Protein AF-T0HJ36-F1 (afdb_monomer)

Solvent-accessible surface area (backbone atoms only — not comparable to full-atom values): 14124 Å² total; per-residue (Å²): 93,50,78,47,76,44,58,82,94,43,88,81,12,34,38,35,41,30,47,35,50,60,77,42,56,34,64,67,49,55,35,41,30,24,34,60,74,76,67,46,79,75,47,65,59,69,84,64,57,73,69,56,38,53,52,18,32,54,51,14,63,72,66,44,62,41,48,55,73,71,53,44,50,52,51,49,52,51,51,50,51,51,49,51,52,53,50,48,50,54,50,52,48,53,57,60,48,41,75,68,40,98,44,68,89,66,62,55,68,70,59,49,51,52,57,27,48,48,40,16,52,67,40,9,46,60,31,8,55,46,32,26,60,46,34,70,68,70,53,65,91,83,51,82,64,46,71,58,50,27,52,48,38,18,53,50,40,25,50,50,30,34,49,39,22,69,75,40,60,67,73,54,28,52,28,52,37,21,35,50,33,9,51,54,34,44,46,47,52,55,55,29,48,77,67,84,65,11,58,70,58,30,52,75,70,65,37,60,65,61,35,53,51,46,51,49,38,37,52,52,11,51,49,28,37,49,49,17,51,49,62,69,66,61,70,82,80,74,77,76,71,78,73,76,76,77,79,74,77,84,89,80,82,80,85,78,82,92,128

Foldseek 3Di:
DDWDWDPPPDQQIKIKDFDQLLVDQFLPTWIWMARPPPRHTDDTDDPDDPVNRVVRNVVSVVVVRNPDPVVVVVVVVVVVVVLCVVLVVLVVCLVVVLVVDPDSVDDDPVSLVSLLVSLLVSLQQLQLVLQLLVLVVPPDPPDPPSVVVSNVSSVVSSVVLSVLSNPPDSLVSLLVSLLNSLVSLLCSQVSCVVVCNHLVNCVVVVVVVSVVVNVVSNVSSVVSNVSSVCSVPDDPDPPPPPPPDPPDPDPPDDDDDDD

Organism: NCBI:txid1114964

Secondary structure (DSSP, 8-state):
-EEEEESTTSTT-EEEEE--TTS-SSS---EEEEETTT--EEEEPPPPPHHHHHHHHHHHHHHTTT--HHHHHHHHHHHHHHHHHHHHHHHHHHHHHHTTSS-SSS--HHHHHHHHHHIIIIIHHHHHHHHHHHHHHHS-TT-TTHHHHHHHHHHHHHHHHHHHHHHS-HHHHHHHHHHHHHHHHHHHHHHHHHTT--HHHHHHTT-HHHHHHHHHHHHHHHHHHHHHHHHHH---------------------PPPP-

Radius of gyration: 29.64 Å; Cα contacts (8 Å, |Δi|>4): 273; chains: 1; bounding box: 78×56×110 Å

Nearest PDB structures (foldseek):
  8a3k-assembly1_UNK  TM=4.188E-01  e=8.852E+00  synthetic construct
  7o3v-assembly1_J  TM=1.862E-01  e=4.683E+00  Escherichia coli

Mean predicted aligned error: 10.01 Å

Structure (mmCIF, N/CA/C/O backbone):
data_AF-T0HJ36-F1
#
_entry.id   AF-T0HJ36-F1
#
loop_
_atom_site.group_PDB
_atom_site.id
_atom_site.type_symbol
_atom_site.label_atom_id
_atom_site.label_alt_id
_atom_site.label_comp_id
_atom_site.label_asym_id
_atom_site.label_entity_id
_atom_site.label_seq_id
_atom_site.pdbx_PDB_ins_code
_atom_site.Cartn_x
_atom_site.Cartn_y
_atom_site.Cartn_z
_atom_site.occupancy
_atom_site.B_iso_or_equiv
_atom_site.auth_seq_id
_atom_site.auth_comp_id
_atom_site.auth_asym_id
_atom_site.auth_atom_id
_atom_site.pdbx_PDB_model_num
ATOM 1 N N . GLY A 1 1 ? 17.994 4.176 -19.146 1.00 82.75 1 GLY A N 1
ATOM 2 C CA . GLY A 1 1 ? 17.185 4.333 -20.369 1.00 82.75 1 GLY A CA 1
ATOM 3 C C . GLY A 1 1 ? 16.596 2.994 -20.743 1.00 82.75 1 GLY A C 1
ATOM 4 O O . GLY A 1 1 ? 16.907 2.009 -20.082 1.00 82.75 1 GLY A O 1
ATOM 5 N N . THR A 1 2 ? 15.760 2.955 -21.770 1.00 88.88 2 THR A N 1
ATOM 6 C CA . THR A 1 2 ? 15.156 1.715 -22.282 1.00 88.88 2 THR A CA 1
ATOM 7 C C . THR A 1 2 ? 15.288 1.663 -23.793 1.00 88.88 2 THR A C 1
ATOM 9 O O . THR A 1 2 ? 15.173 2.697 -24.447 1.00 88.88 2 THR A O 1
ATOM 12 N N . VAL A 1 3 ? 15.475 0.465 -24.337 1.00 92.44 3 VAL A N 1
ATOM 13 C CA . VAL A 1 3 ? 15.478 0.218 -25.781 1.00 92.44 3 VAL A CA 1
ATOM 14 C C . VAL A 1 3 ? 14.321 -0.722 -26.087 1.00 92.44 3 VAL A C 1
ATOM 16 O O . VAL A 1 3 ? 14.180 -1.752 -25.431 1.00 92.44 3 VAL A O 1
ATOM 19 N N . ARG A 1 4 ? 13.477 -0.357 -27.052 1.00 92.94 4 ARG A N 1
ATOM 20 C CA . ARG A 1 4 ? 12.357 -1.175 -27.521 1.00 92.94 4 ARG A CA 1
ATOM 21 C C . ARG A 1 4 ? 12.535 -1.461 -29.003 1.00 92.94 4 ARG A C 1
ATOM 23 O O . ARG A 1 4 ? 12.755 -0.537 -29.781 1.00 92.94 4 ARG A O 1
ATOM 30 N N . VAL A 1 5 ? 12.403 -2.728 -29.377 1.00 93.50 5 VAL A N 1
ATOM 31 C CA . VAL A 1 5 ? 12.385 -3.167 -30.774 1.00 93.50 5 VAL A CA 1
ATOM 32 C C . VAL A 1 5 ? 10.953 -3.551 -31.128 1.00 93.50 5 VAL A C 1
ATOM 34 O O . VAL A 1 5 ? 10.328 -4.324 -30.404 1.00 93.50 5 VAL A O 1
ATOM 37 N N . ALA A 1 6 ? 10.422 -2.969 -32.199 1.00 92.50 6 ALA A N 1
ATOM 38 C CA . ALA A 1 6 ? 9.140 -3.338 -32.791 1.00 92.50 6 ALA A CA 1
ATOM 39 C C . ALA A 1 6 ? 9.383 -4.028 -34.138 1.00 92.50 6 ALA A C 1
ATOM 41 O O . ALA A 1 6 ? 10.317 -3.648 -34.846 1.00 92.50 6 ALA A O 1
ATOM 42 N N . GLU A 1 7 ? 8.545 -5.014 -34.468 1.00 91.94 7 GLU A N 1
ATOM 43 C CA . GLU A 1 7 ? 8.646 -5.843 -35.683 1.00 91.94 7 GLU A CA 1
ATOM 44 C C . GLU A 1 7 ? 10.058 -6.431 -35.908 1.00 91.94 7 GLU A C 1
ATOM 46 O O . GLU A 1 7 ? 10.698 -6.162 -36.928 1.00 91.94 7 GLU A O 1
ATOM 51 N N . PRO A 1 8 ? 10.617 -7.177 -34.933 1.00 89.38 8 PRO A N 1
ATOM 52 C CA . PRO A 1 8 ? 11.964 -7.724 -35.058 1.00 89.38 8 PRO A CA 1
ATOM 53 C C . PRO A 1 8 ? 12.058 -8.699 -36.241 1.00 89.38 8 PRO A C 1
ATOM 55 O O . PRO A 1 8 ? 11.264 -9.627 -36.350 1.00 89.38 8 PRO A O 1
ATOM 58 N N . GLY A 1 9 ? 13.064 -8.510 -37.100 1.00 87.50 9 GLY A N 1
ATOM 59 C CA . GLY A 1 9 ? 13.302 -9.363 -38.272 1.00 87.50 9 GLY A CA 1
ATOM 60 C C . GLY A 1 9 ? 12.534 -8.963 -39.538 1.00 87.50 9 GLY A C 1
ATOM 61 O O . GLY A 1 9 ? 12.766 -9.568 -40.580 1.00 87.50 9 GLY A O 1
ATOM 62 N N . ASP A 1 10 ? 11.679 -7.938 -39.476 1.00 93.00 10 ASP A N 1
ATOM 63 C CA . ASP A 1 10 ? 10.954 -7.402 -40.634 1.00 93.00 10 ASP A CA 1
ATOM 64 C C . ASP A 1 10 ? 11.695 -6.208 -41.278 1.00 93.00 10 ASP A C 1
ATOM 66 O O . ASP A 1 10 ? 12.464 -5.495 -40.626 1.00 93.00 10 ASP A O 1
ATOM 70 N N . ALA A 1 11 ? 11.434 -5.933 -42.559 1.00 89.38 11 ALA A N 1
ATOM 71 C CA . ALA A 1 11 ? 11.919 -4.728 -43.236 1.00 89.38 11 ALA A CA 1
ATOM 72 C C . ALA A 1 11 ? 11.423 -3.426 -42.565 1.00 89.38 11 ALA A C 1
ATOM 74 O O . ALA A 1 11 ? 12.118 -2.405 -42.596 1.00 89.38 11 ALA A O 1
ATOM 75 N N . ALA A 1 12 ? 10.251 -3.479 -41.924 1.00 90.62 12 ALA A N 1
ATOM 76 C CA . ALA A 1 12 ? 9.622 -2.414 -41.152 1.00 90.62 12 ALA A CA 1
ATOM 77 C C . ALA A 1 12 ? 10.095 -2.335 -39.685 1.00 90.62 12 ALA A C 1
ATOM 79 O O . ALA A 1 12 ? 9.507 -1.570 -38.908 1.00 90.62 12 ALA A O 1
ATOM 80 N N . ALA A 1 13 ? 11.142 -3.081 -39.304 1.00 92.81 13 ALA A N 1
ATOM 81 C CA . ALA A 1 13 ? 11.703 -3.068 -37.956 1.00 92.81 13 ALA A CA 1
ATOM 82 C C . ALA A 1 13 ? 12.028 -1.645 -37.481 1.00 92.81 13 ALA A C 1
ATOM 84 O O . ALA A 1 13 ? 12.585 -0.823 -38.219 1.00 92.81 13 ALA A O 1
ATOM 85 N N . ARG A 1 14 ? 11.720 -1.353 -36.213 1.00 94.25 14 ARG A N 1
ATOM 86 C CA . ARG A 1 14 ? 11.993 -0.051 -35.581 1.00 94.25 14 ARG A CA 1
ATOM 87 C C . ARG A 1 14 ? 12.654 -0.230 -34.228 1.00 94.25 14 ARG A C 1
ATOM 89 O O . ARG A 1 14 ? 12.197 -1.021 -33.407 1.00 94.25 14 ARG A O 1
ATOM 96 N N . VAL A 1 15 ? 13.697 0.557 -33.984 1.00 94.56 15 VAL A N 1
ATOM 97 C CA . VAL A 1 15 ? 14.412 0.601 -32.706 1.00 94.56 15 VAL A CA 1
ATOM 98 C C . VAL A 1 15 ? 14.161 1.953 -32.056 1.00 94.56 15 VAL A C 1
ATOM 100 O O . VAL A 1 15 ? 14.613 2.976 -32.563 1.00 94.56 15 VAL A O 1
ATOM 103 N N . THR A 1 16 ? 13.450 1.966 -30.931 1.00 94.25 16 THR A N 1
ATOM 104 C CA . THR A 1 16 ? 13.179 3.173 -30.143 1.00 94.25 16 THR A CA 1
ATOM 105 C C . THR A 1 16 ? 14.040 3.181 -28.888 1.00 94.25 16 THR A C 1
ATOM 107 O O . THR A 1 16 ? 13.999 2.250 -28.084 1.00 94.25 16 THR A O 1
ATOM 110 N N . ILE A 1 17 ? 14.798 4.256 -28.704 1.00 92.56 17 ILE A N 1
ATOM 111 C CA . ILE A 1 17 ? 15.642 4.504 -27.538 1.00 92.56 17 ILE A CA 1
ATOM 112 C C . ILE A 1 17 ? 14.991 5.616 -26.722 1.00 92.56 17 ILE A C 1
ATOM 114 O O . ILE A 1 17 ? 14.792 6.715 -27.235 1.00 92.56 17 ILE A O 1
ATOM 118 N N . SER A 1 18 ? 14.688 5.347 -25.454 1.00 90.81 18 SER A N 1
ATOM 119 C CA . SER A 1 18 ? 14.113 6.327 -24.526 1.00 90.81 18 SER A CA 1
ATOM 120 C C . SER A 1 18 ? 15.095 6.666 -23.408 1.00 90.81 18 SER A C 1
ATOM 122 O O . SER A 1 18 ? 15.748 5.781 -22.833 1.00 90.81 18 SER A O 1
ATOM 124 N N . ALA A 1 19 ? 15.176 7.954 -23.072 1.00 87.38 19 ALA A N 1
ATOM 125 C CA . ALA A 1 19 ? 16.003 8.456 -21.984 1.00 87.38 19 ALA A CA 1
ATOM 126 C C . ALA A 1 19 ? 15.617 7.825 -20.636 1.00 87.38 19 ALA A C 1
ATOM 128 O O . ALA A 1 19 ? 14.529 7.278 -20.446 1.00 87.38 19 ALA A O 1
ATOM 129 N N . SER A 1 20 ? 16.544 7.861 -19.677 1.00 84.00 20 SER A N 1
ATOM 130 C CA . SER A 1 20 ? 16.237 7.386 -18.330 1.00 84.00 20 SER A CA 1
ATOM 131 C C . SER A 1 20 ? 15.186 8.284 -17.683 1.00 84.00 20 SER A C 1
ATOM 133 O O . SER A 1 20 ? 15.320 9.501 -17.711 1.00 84.00 20 SER A O 1
ATOM 135 N N . GLN A 1 21 ? 14.206 7.695 -16.998 1.00 79.62 21 GLN A N 1
ATOM 136 C CA . GLN A 1 21 ? 13.278 8.453 -16.142 1.00 79.62 21 GLN A CA 1
ATOM 137 C C . GLN A 1 21 ? 13.990 9.088 -14.932 1.00 79.62 21 GLN A C 1
ATOM 139 O O . GLN A 1 21 ? 13.404 9.887 -14.217 1.00 79.62 21 GLN A O 1
ATOM 144 N N . ALA A 1 22 ? 15.256 8.726 -14.692 1.00 78.75 22 ALA A N 1
ATOM 145 C CA . ALA A 1 22 ? 16.125 9.396 -13.728 1.00 78.75 22 ALA A CA 1
ATOM 146 C C . ALA A 1 22 ? 16.716 10.718 -14.256 1.00 78.75 22 ALA A C 1
ATOM 148 O O . ALA A 1 22 ? 17.254 11.496 -13.479 1.00 78.75 22 ALA A O 1
ATOM 149 N N . SER A 1 23 ? 16.654 10.963 -15.569 1.00 79.06 23 SER A N 1
ATOM 150 C CA . SER A 1 23 ? 17.283 12.120 -16.219 1.00 79.06 23 SER A CA 1
ATOM 151 C C . SER A 1 23 ? 16.407 13.376 -16.217 1.00 79.06 23 SER A C 1
ATOM 153 O O . SER A 1 23 ? 16.871 14.431 -16.633 1.00 79.06 23 SER A O 1
ATOM 155 N N . GLY A 1 24 ? 15.152 13.281 -15.771 1.00 83.44 24 GLY A N 1
ATOM 156 C CA . GLY A 1 24 ? 14.216 14.399 -15.725 1.00 83.44 24 GLY A CA 1
ATOM 157 C C . GLY A 1 24 ? 13.019 14.097 -14.829 1.00 83.44 24 GLY A C 1
ATOM 158 O O . GLY A 1 24 ? 12.755 12.942 -14.505 1.00 83.44 24 GLY A O 1
ATOM 159 N N . ILE A 1 25 ? 12.308 15.146 -14.411 1.00 87.50 25 ILE A N 1
ATOM 160 C CA . ILE A 1 25 ? 11.130 15.007 -13.543 1.00 87.50 25 ILE A CA 1
ATOM 161 C C . ILE A 1 25 ? 9.933 14.510 -14.351 1.00 87.50 25 ILE A C 1
ATOM 163 O O . ILE A 1 25 ? 9.183 13.680 -13.858 1.00 87.50 25 ILE A O 1
ATOM 167 N N . SER A 1 26 ? 9.751 14.983 -15.586 1.00 88.31 26 SER A N 1
ATOM 168 C CA . SER A 1 26 ? 8.618 14.593 -16.425 1.00 88.31 26 SER A CA 1
ATOM 169 C C . SER A 1 26 ? 8.627 13.098 -16.738 1.00 88.31 26 SER A C 1
ATOM 171 O O . SER A 1 26 ? 9.622 12.545 -17.204 1.00 88.31 26 SER A O 1
ATOM 173 N N . ALA A 1 27 ? 7.481 12.443 -16.540 1.00 85.44 27 ALA A N 1
ATOM 174 C CA . ALA A 1 27 ? 7.270 11.047 -16.923 1.00 85.44 27 ALA A CA 1
ATOM 175 C C . ALA A 1 27 ? 7.299 10.828 -18.451 1.00 85.44 27 ALA A C 1
ATOM 177 O O . ALA A 1 27 ? 7.236 9.689 -18.922 1.00 85.44 27 ALA A O 1
ATOM 178 N N . ARG A 1 28 ? 7.366 11.913 -19.233 1.00 83.88 28 ARG A N 1
ATOM 179 C CA . ARG A 1 28 ? 7.545 11.900 -20.684 1.00 83.88 28 ARG A CA 1
ATOM 180 C C . ARG A 1 28 ? 9.035 11.928 -21.015 1.00 83.88 28 ARG A C 1
ATOM 182 O O . ARG A 1 28 ? 9.581 12.951 -21.412 1.00 83.88 28 ARG A O 1
ATOM 189 N N . ALA A 1 29 ? 9.696 10.785 -20.844 1.00 83.31 29 ALA A N 1
ATOM 190 C CA . ALA A 1 29 ? 11.098 10.657 -21.216 1.00 83.31 29 ALA A CA 1
ATOM 191 C C . ALA A 1 29 ? 11.273 10.864 -22.738 1.00 83.31 29 ALA A C 1
ATOM 193 O O . ALA A 1 29 ? 10.583 10.195 -23.517 1.00 83.31 29 ALA A O 1
ATOM 194 N N . PRO A 1 30 ? 12.191 11.746 -23.179 1.00 88.12 30 PRO A N 1
ATOM 195 C CA . PRO A 1 30 ? 12.456 11.937 -24.597 1.00 88.12 30 PRO A CA 1
ATOM 196 C C . PRO A 1 30 ? 12.932 10.630 -25.236 1.00 88.12 30 PRO A C 1
ATOM 198 O O . PRO A 1 30 ? 13.633 9.828 -24.609 1.00 88.12 30 PRO A O 1
ATOM 201 N N . SER A 1 31 ? 12.530 10.405 -26.483 1.00 90.19 31 SER A N 1
ATOM 202 C CA . SER A 1 31 ? 12.832 9.185 -27.226 1.00 90.19 31 SER A CA 1
ATOM 203 C C . SER A 1 31 ? 13.156 9.462 -28.687 1.00 90.19 31 SER A C 1
ATOM 205 O O . SER A 1 31 ? 12.657 10.407 -29.293 1.00 90.19 31 SER A O 1
ATOM 207 N N . ILE A 1 32 ? 14.020 8.628 -29.252 1.00 93.12 32 ILE A N 1
ATOM 208 C CA . ILE A 1 32 ? 14.440 8.685 -30.651 1.00 93.12 32 ILE A CA 1
ATOM 209 C C . ILE A 1 32 ? 14.218 7.300 -31.245 1.00 93.12 32 ILE A C 1
ATOM 211 O O . ILE A 1 32 ? 14.543 6.294 -30.617 1.00 93.12 32 ILE A O 1
ATOM 215 N N . SER A 1 33 ? 13.644 7.241 -32.441 1.00 94.19 33 SER A N 1
ATOM 216 C CA . SER A 1 33 ? 13.409 6.003 -33.176 1.00 94.19 33 SER A CA 1
ATOM 217 C C . SER A 1 33 ? 14.250 5.954 -34.447 1.00 94.19 33 SER A C 1
ATOM 219 O O . SER A 1 33 ? 14.348 6.937 -35.185 1.00 94.19 33 SER A O 1
ATOM 221 N N . TYR A 1 34 ? 14.806 4.779 -34.720 1.00 95.19 34 TYR A N 1
ATOM 222 C CA . TYR A 1 34 ? 15.620 4.460 -35.889 1.00 95.19 34 TYR A CA 1
ATOM 223 C C . TYR A 1 34 ? 14.984 3.310 -36.678 1.00 95.19 34 TYR A C 1
ATOM 225 O O . TYR A 1 34 ? 14.323 2.440 -36.104 1.00 95.19 34 TYR A O 1
ATOM 233 N N . SER A 1 35 ? 15.193 3.294 -37.993 1.00 94.19 35 SER A N 1
ATOM 234 C CA . SER A 1 35 ? 14.928 2.123 -38.831 1.00 94.19 35 SER A CA 1
ATOM 235 C C . SER A 1 35 ? 15.859 0.990 -38.401 1.00 94.19 35 SER A C 1
ATOM 237 O O . SER A 1 35 ? 17.076 1.166 -38.364 1.00 94.19 35 SER A O 1
ATOM 239 N N . GLY A 1 36 ? 15.287 -0.170 -38.085 1.00 90.94 36 GLY A N 1
ATOM 240 C CA . GLY A 1 36 ? 16.031 -1.348 -37.641 1.00 90.94 36 GLY A CA 1
ATOM 241 C C . GLY A 1 36 ? 16.899 -1.979 -38.731 1.00 90.94 36 GLY A C 1
ATOM 242 O O . GLY A 1 36 ? 17.857 -2.668 -38.405 1.00 90.94 36 GLY A O 1
ATOM 243 N N . THR A 1 37 ? 16.607 -1.716 -40.008 1.00 92.56 37 THR A N 1
ATOM 244 C CA . THR A 1 37 ? 17.345 -2.265 -41.157 1.00 92.56 37 THR A CA 1
ATOM 245 C C . THR A 1 37 ? 18.415 -1.320 -41.694 1.00 92.56 37 THR A C 1
ATOM 247 O O . THR A 1 37 ? 19.494 -1.762 -42.072 1.00 92.56 37 THR A O 1
ATOM 250 N N . THR A 1 38 ? 18.140 -0.012 -41.722 1.00 92.38 38 THR A N 1
ATOM 251 C CA . THR A 1 38 ? 19.048 0.987 -42.320 1.00 92.38 38 THR A CA 1
ATOM 252 C C . THR A 1 38 ? 19.810 1.826 -41.298 1.00 92.38 38 THR A C 1
ATOM 254 O O . THR A 1 38 ? 20.716 2.565 -41.671 1.00 92.38 38 THR A O 1
ATOM 257 N N . GLY A 1 39 ? 19.418 1.789 -40.021 1.00 90.62 39 GLY A N 1
ATOM 258 C CA . GLY A 1 39 ? 19.995 2.630 -38.968 1.00 90.62 39 GLY A CA 1
ATOM 259 C C . GLY A 1 39 ? 19.670 4.123 -39.095 1.00 90.62 39 GLY A C 1
ATOM 260 O O . GLY A 1 39 ? 20.115 4.922 -38.273 1.00 90.62 39 GLY A O 1
ATOM 261 N N . ARG A 1 40 ? 18.883 4.536 -40.097 1.00 94.19 40 ARG A N 1
ATOM 262 C CA . ARG A 1 40 ? 18.487 5.939 -40.271 1.00 94.19 40 ARG A CA 1
ATOM 263 C C . ARG A 1 40 ? 17.481 6.347 -39.202 1.00 94.19 40 ARG A C 1
ATOM 265 O O . ARG A 1 40 ? 16.556 5.596 -38.895 1.00 94.19 40 ARG A O 1
ATOM 272 N N . MET A 1 41 ? 17.636 7.555 -38.664 1.00 93.94 41 MET A N 1
ATOM 273 C CA . MET A 1 41 ? 16.646 8.138 -37.760 1.00 93.94 41 MET A CA 1
ATOM 274 C C . MET A 1 41 ? 15.323 8.331 -38.511 1.00 93.94 41 MET A C 1
ATOM 276 O O . MET A 1 41 ? 15.307 8.905 -39.598 1.00 93.94 41 MET A O 1
ATOM 280 N N . ILE A 1 42 ? 14.232 7.840 -37.926 1.00 94.19 42 ILE A N 1
ATOM 281 C CA . ILE A 1 42 ? 12.877 7.931 -38.492 1.00 94.19 42 ILE A CA 1
ATOM 282 C C . ILE A 1 42 ? 11.997 8.916 -37.725 1.00 94.19 42 ILE A C 1
ATOM 284 O O . ILE A 1 42 ? 11.081 9.489 -38.303 1.00 94.19 42 ILE A O 1
ATOM 288 N N . TRP A 1 43 ? 12.252 9.110 -36.428 1.00 92.25 43 TRP A N 1
ATOM 289 C CA . TRP A 1 43 ? 11.465 10.009 -35.591 1.00 92.25 43 TRP A CA 1
ATOM 290 C C . TRP A 1 43 ? 12.224 10.391 -34.319 1.00 92.25 43 TRP A C 1
ATOM 292 O O . TRP A 1 43 ? 12.974 9.585 -33.770 1.00 92.25 43 TRP A O 1
ATOM 302 N N . GLN A 1 44 ? 11.970 11.592 -33.812 1.00 90.88 44 GLN A N 1
ATOM 303 C CA . GLN A 1 44 ? 12.435 12.062 -32.513 1.00 90.88 44 GLN A CA 1
ATOM 304 C C . GLN A 1 44 ? 11.269 12.720 -31.773 1.00 90.88 44 GLN A C 1
ATOM 306 O O . GLN A 1 44 ? 10.462 13.439 -32.366 1.00 90.88 44 GLN A O 1
ATOM 311 N N . SER A 1 45 ? 11.186 12.483 -30.465 1.00 83.88 45 SER A N 1
ATOM 312 C CA . SER A 1 45 ? 10.245 13.183 -29.605 1.00 83.88 45 SER A CA 1
ATOM 313 C C . SER A 1 45 ? 10.597 14.663 -29.582 1.00 83.88 45 SER A C 1
ATOM 315 O O . SER A 1 45 ? 11.708 15.032 -29.194 1.00 83.88 45 SER A O 1
ATOM 317 N N . HIS A 1 46 ? 9.641 15.498 -29.957 1.00 76.81 46 HIS A N 1
ATOM 318 C CA . HIS A 1 46 ? 9.744 16.936 -29.768 1.00 76.81 46 HIS A CA 1
ATOM 319 C C . HIS A 1 46 ? 9.414 17.270 -28.307 1.00 76.81 46 HIS A C 1
ATOM 321 O O . HIS A 1 46 ? 8.818 16.447 -27.602 1.00 76.81 46 HIS A O 1
ATOM 327 N N . GLY A 1 47 ? 9.825 18.453 -27.840 1.00 70.00 47 GLY A N 1
ATOM 328 C CA . GLY A 1 47 ? 9.429 18.939 -26.518 1.00 70.00 47 GLY A CA 1
ATOM 329 C C . GLY A 1 47 ? 7.908 18.878 -26.376 1.00 70.00 47 GLY A C 1
ATOM 330 O O . GLY A 1 47 ? 7.187 19.234 -27.306 1.00 70.00 47 GLY A O 1
ATOM 331 N N . ALA A 1 48 ? 7.421 18.357 -25.252 1.00 72.62 48 ALA A N 1
ATOM 332 C CA . ALA A 1 48 ? 5.990 18.287 -25.006 1.00 72.62 48 ALA A CA 1
ATOM 333 C C . ALA A 1 48 ? 5.409 19.708 -24.914 1.00 72.62 48 ALA A C 1
ATOM 335 O O . ALA A 1 48 ? 6.010 20.575 -24.279 1.00 72.62 48 ALA A O 1
ATOM 336 N N . ASP A 1 49 ? 4.229 19.935 -25.502 1.00 82.62 49 ASP A N 1
ATOM 337 C CA . ASP A 1 49 ? 3.475 21.173 -25.275 1.00 82.62 49 ASP A CA 1
ATOM 338 C C . ASP A 1 49 ? 3.275 21.411 -23.774 1.00 82.62 49 ASP A C 1
ATOM 340 O O . ASP A 1 49 ? 3.186 20.459 -22.993 1.00 82.62 49 ASP A O 1
ATOM 344 N N . GLY A 1 50 ? 3.144 22.675 -23.359 1.00 87.12 50 GLY A N 1
ATOM 345 C CA . GLY A 1 50 ? 3.127 23.052 -21.939 1.00 87.12 50 GLY A CA 1
ATOM 346 C C . GLY A 1 50 ? 2.133 22.252 -21.081 1.00 87.12 50 GLY A C 1
ATOM 347 O O . GLY A 1 50 ? 2.466 21.842 -19.971 1.00 87.12 50 GLY A O 1
ATOM 348 N N . ALA A 1 51 ? 0.944 21.941 -21.610 1.00 89.19 51 ALA A N 1
ATOM 349 C CA . ALA A 1 51 ? -0.049 21.113 -20.917 1.00 89.19 51 ALA A CA 1
ATOM 350 C C . ALA A 1 51 ? 0.387 19.642 -20.777 1.00 89.19 51 ALA A C 1
ATOM 352 O O . ALA A 1 51 ? 0.197 19.017 -19.730 1.00 89.19 51 ALA A O 1
ATOM 353 N N . ALA A 1 52 ? 0.993 19.081 -21.824 1.00 87.25 52 ALA A N 1
ATOM 354 C CA . ALA A 1 52 ? 1.516 17.724 -21.799 1.00 87.25 52 ALA A CA 1
ATOM 355 C C . ALA A 1 52 ? 2.724 17.619 -20.855 1.00 87.25 52 ALA A C 1
ATOM 357 O O . ALA A 1 52 ? 2.835 16.640 -20.112 1.00 87.25 52 ALA A O 1
ATOM 358 N N . GLU A 1 53 ? 3.593 18.624 -20.818 1.00 89.88 53 GLU A N 1
ATOM 359 C CA . GLU A 1 53 ? 4.720 18.628 -19.890 1.00 89.88 53 GLU A CA 1
ATOM 360 C C . GLU A 1 53 ? 4.260 18.782 -18.440 1.00 89.88 53 GLU A C 1
ATOM 362 O O . GLU A 1 53 ? 4.688 18.010 -17.586 1.00 89.88 53 GLU A O 1
ATOM 367 N N . ALA A 1 54 ? 3.301 19.670 -18.158 1.00 90.56 54 ALA A N 1
ATOM 368 C CA . ALA A 1 54 ? 2.720 19.800 -16.822 1.00 90.56 54 ALA A CA 1
ATOM 369 C C . ALA A 1 54 ? 2.132 18.468 -16.318 1.00 90.56 54 ALA A C 1
ATOM 371 O O . ALA A 1 54 ? 2.414 18.044 -15.196 1.00 90.56 54 ALA A O 1
ATOM 372 N N . ALA A 1 55 ? 1.375 17.757 -17.162 1.00 90.38 55 ALA A N 1
ATOM 373 C CA . ALA A 1 55 ? 0.868 16.427 -16.826 1.00 90.38 55 ALA A CA 1
ATOM 374 C C . ALA A 1 55 ? 2.004 15.411 -16.607 1.00 90.38 55 ALA A C 1
ATOM 376 O O . ALA A 1 55 ? 1.956 14.614 -15.670 1.00 90.38 55 ALA A O 1
ATOM 377 N N . GLY A 1 56 ? 3.044 15.454 -17.445 1.00 89.75 56 GLY A N 1
ATOM 378 C CA . GLY A 1 56 ? 4.225 14.602 -17.316 1.00 89.75 56 GLY A CA 1
ATOM 379 C C . GLY A 1 56 ? 4.958 14.826 -15.995 1.00 89.75 56 GLY A C 1
ATOM 380 O O . GLY A 1 56 ? 5.281 13.859 -15.306 1.00 89.75 56 GLY A O 1
ATOM 381 N N . VAL A 1 57 ? 5.157 16.085 -15.604 1.00 91.19 57 VAL A N 1
ATOM 382 C CA . VAL A 1 57 ? 5.762 16.478 -14.327 1.00 91.19 57 VAL A CA 1
ATOM 383 C C . VAL A 1 57 ? 4.898 16.034 -13.153 1.00 91.19 57 VAL A C 1
ATOM 385 O O . VAL A 1 57 ? 5.431 15.449 -12.217 1.00 91.19 57 VAL A O 1
ATOM 388 N N . MET A 1 58 ? 3.575 16.217 -13.203 1.00 91.94 58 MET A N 1
ATOM 389 C CA . MET A 1 58 ? 2.680 15.750 -12.136 1.00 91.94 58 MET A CA 1
ATOM 390 C C . MET A 1 58 ? 2.760 14.233 -11.936 1.00 91.94 58 MET A C 1
ATOM 392 O O . MET A 1 58 ? 2.874 13.762 -10.804 1.00 91.94 58 MET A O 1
ATOM 396 N N . ILE A 1 59 ? 2.767 13.461 -13.028 1.00 90.56 59 ILE A N 1
ATOM 397 C CA . ILE A 1 59 ? 2.944 12.002 -12.971 1.00 90.56 59 ILE A CA 1
ATOM 398 C C . ILE A 1 59 ? 4.335 11.652 -12.432 1.00 90.56 59 ILE A C 1
ATOM 400 O O . ILE A 1 59 ? 4.480 10.727 -11.635 1.00 90.56 59 ILE A O 1
ATOM 404 N N . GLY A 1 60 ? 5.362 12.383 -12.852 1.00 89.69 60 GLY A N 1
ATOM 405 C CA . GLY A 1 60 ? 6.739 12.166 -12.433 1.00 89.69 60 GLY A CA 1
ATOM 406 C C . GLY A 1 60 ? 6.992 12.444 -10.953 1.00 89.69 60 GLY A C 1
ATOM 407 O O . GLY A 1 60 ? 7.607 11.620 -10.274 1.00 89.69 60 GLY A O 1
ATOM 408 N N . LEU A 1 61 ? 6.450 13.552 -10.441 1.00 89.88 61 LEU A N 1
ATOM 409 C CA . LEU A 1 61 ? 6.423 13.898 -9.018 1.00 89.88 61 LEU A CA 1
ATOM 410 C C . LEU A 1 61 ? 5.668 12.844 -8.208 1.00 89.88 61 LEU A C 1
ATOM 412 O O . LEU A 1 61 ? 6.162 12.405 -7.173 1.00 89.88 61 LEU A O 1
ATOM 416 N N . HIS A 1 62 ? 4.516 12.385 -8.704 1.00 88.75 62 HIS A N 1
ATOM 417 C CA . HIS A 1 62 ? 3.727 11.347 -8.045 1.00 88.75 62 HIS A CA 1
ATOM 418 C C . HIS A 1 62 ? 4.455 9.994 -7.994 1.00 88.75 62 HIS A C 1
ATOM 420 O O . HIS A 1 62 ? 4.468 9.332 -6.960 1.00 88.75 62 HIS A O 1
ATOM 426 N N . ALA A 1 63 ? 5.081 9.583 -9.099 1.00 86.38 63 ALA A N 1
ATOM 427 C CA . ALA A 1 63 ? 5.772 8.301 -9.194 1.00 86.38 63 ALA A CA 1
ATOM 428 C C . ALA A 1 63 ? 7.169 8.310 -8.546 1.00 86.38 63 ALA A C 1
ATOM 430 O O . ALA A 1 63 ? 7.733 7.242 -8.310 1.00 86.38 63 ALA A O 1
ATOM 431 N N . GLY A 1 64 ? 7.766 9.489 -8.325 1.00 87.75 64 GLY A N 1
ATOM 432 C CA . GLY A 1 64 ? 9.079 9.652 -7.690 1.00 87.75 64 GLY A CA 1
ATOM 433 C C . GLY A 1 64 ? 10.242 8.989 -8.443 1.00 87.75 64 GLY A C 1
ATOM 434 O O . GLY A 1 64 ? 11.286 8.715 -7.852 1.00 87.75 64 GLY A O 1
ATOM 435 N N . ARG A 1 65 ? 10.088 8.690 -9.743 1.00 82.75 65 ARG A N 1
ATOM 436 C CA . ARG A 1 65 ? 11.072 7.901 -10.519 1.00 82.75 65 ARG A CA 1
ATOM 437 C C . ARG A 1 65 ? 12.424 8.600 -10.667 1.00 82.75 65 ARG A C 1
ATOM 439 O O . ARG A 1 65 ? 13.444 7.914 -10.710 1.00 82.75 65 ARG A O 1
ATOM 446 N N . TYR A 1 66 ? 12.415 9.931 -10.681 1.00 84.62 66 TYR A N 1
ATOM 447 C CA . TYR A 1 66 ? 13.603 10.780 -10.771 1.00 84.62 66 TYR A CA 1
ATOM 448 C C . TYR A 1 66 ? 14.423 10.827 -9.471 1.00 84.62 66 TYR A C 1
ATOM 450 O O . TYR A 1 66 ? 15.590 11.210 -9.488 1.00 84.62 66 TYR A O 1
ATOM 458 N N . ALA A 1 67 ? 13.821 10.468 -8.33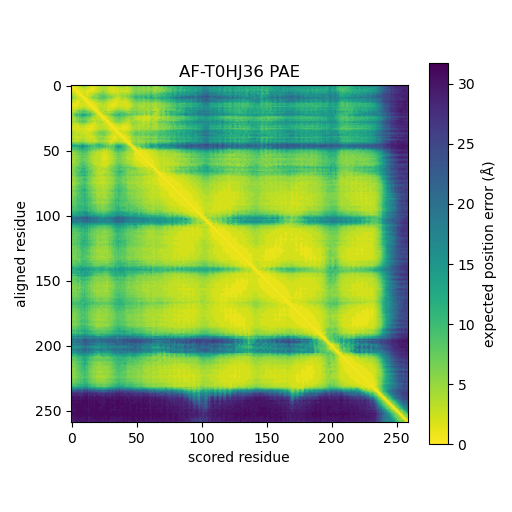3 1.00 85.88 67 ALA A N 1
ATOM 459 C CA . ALA A 1 67 ? 14.421 10.687 -7.028 1.00 85.88 67 ALA A CA 1
ATOM 460 C C . ALA A 1 67 ? 15.583 9.706 -6.763 1.00 85.88 67 ALA A C 1
ATOM 462 O O . ALA A 1 67 ? 15.383 8.494 -6.915 1.00 85.88 67 ALA A O 1
ATOM 463 N N . PRO A 1 68 ? 16.766 10.183 -6.321 1.00 87.88 68 PRO A N 1
ATOM 464 C CA . PRO A 1 68 ? 17.811 9.318 -5.771 1.00 87.88 68 PRO A CA 1
ATOM 465 C C . PRO A 1 68 ? 17.367 8.712 -4.430 1.00 87.88 68 PRO A C 1
ATOM 467 O O . PRO A 1 68 ? 16.391 9.162 -3.826 1.00 87.88 68 PRO A O 1
ATOM 470 N N . ASP A 1 69 ? 18.097 7.711 -3.936 1.00 87.00 69 ASP A N 1
ATOM 471 C CA . ASP A 1 69 ? 17.665 6.882 -2.800 1.00 87.00 69 ASP A CA 1
ATOM 472 C C . ASP A 1 69 ? 17.315 7.683 -1.533 1.00 87.00 69 ASP A C 1
ATOM 474 O O . ASP A 1 69 ? 16.278 7.431 -0.921 1.00 87.00 69 ASP A O 1
ATOM 478 N N . LEU A 1 70 ? 18.106 8.703 -1.173 1.00 89.94 70 LEU A N 1
ATOM 479 C CA . LEU A 1 70 ? 17.797 9.572 -0.028 1.00 89.94 70 LEU A CA 1
ATOM 480 C C . LEU A 1 70 ? 16.463 10.313 -0.208 1.00 89.94 70 LEU A C 1
ATOM 482 O O . LEU A 1 70 ? 15.650 10.370 0.713 1.00 89.94 70 LEU A O 1
ATOM 486 N N . LEU A 1 71 ? 16.215 10.858 -1.402 1.00 90.12 71 LEU A N 1
ATOM 487 C CA . LEU A 1 71 ? 14.989 11.600 -1.684 1.00 90.12 71 LEU A CA 1
ATOM 488 C C . LEU A 1 71 ? 13.770 10.670 -1.705 1.00 90.12 71 LEU A C 1
ATOM 490 O O . LEU A 1 71 ? 12.708 11.064 -1.231 1.00 90.12 71 LEU A O 1
ATOM 494 N N . ARG A 1 72 ? 13.928 9.419 -2.162 1.00 88.44 72 ARG A N 1
ATOM 495 C CA . ARG A 1 72 ? 12.878 8.390 -2.073 1.00 88.44 72 ARG A CA 1
ATOM 496 C C . ARG A 1 72 ? 12.497 8.093 -0.627 1.00 88.44 72 ARG A C 1
ATOM 498 O O . ARG A 1 72 ? 11.309 8.002 -0.329 1.00 88.44 72 ARG A O 1
ATOM 505 N N . TRP A 1 73 ? 13.475 7.996 0.274 1.00 88.81 73 TRP A N 1
ATOM 506 C CA . TRP A 1 73 ? 13.206 7.813 1.701 1.00 88.81 73 TRP A CA 1
ATOM 507 C C . TRP A 1 73 ? 12.513 9.021 2.326 1.00 88.81 73 TRP A C 1
ATOM 509 O O . TRP A 1 73 ? 11.551 8.839 3.067 1.00 88.81 73 TRP A O 1
ATOM 519 N N . LEU A 1 74 ? 12.934 10.245 1.997 1.00 92.38 74 LEU A N 1
ATOM 520 C CA . LEU A 1 74 ? 12.239 11.451 2.453 1.00 92.38 74 LEU A CA 1
ATOM 521 C C . LEU A 1 74 ? 10.793 11.491 1.940 1.00 92.38 74 LEU A C 1
ATOM 523 O O . LEU A 1 74 ? 9.882 11.714 2.728 1.00 92.38 74 LEU A O 1
ATOM 527 N N . TYR A 1 75 ? 10.566 11.183 0.659 1.00 90.62 75 TYR A N 1
ATOM 528 C CA . TYR A 1 75 ? 9.225 11.090 0.067 1.00 90.62 75 TYR A CA 1
ATOM 529 C C . TYR A 1 75 ? 8.367 10.042 0.779 1.00 90.62 75 TYR A C 1
ATOM 531 O O . TYR A 1 75 ? 7.223 10.315 1.143 1.00 90.62 75 TYR A O 1
ATOM 539 N N . PHE A 1 76 ? 8.932 8.861 1.032 1.00 89.56 76 PHE A N 1
ATOM 540 C CA . PHE A 1 76 ? 8.263 7.791 1.760 1.00 89.56 76 PHE A CA 1
ATOM 541 C C . PHE A 1 76 ? 7.887 8.213 3.187 1.00 89.56 76 PHE A C 1
ATOM 543 O O . PHE A 1 76 ? 6.738 8.044 3.595 1.00 89.56 76 PHE A O 1
ATOM 550 N N . LEU A 1 77 ? 8.819 8.806 3.940 1.00 92.88 77 LEU A N 1
ATOM 551 C CA . LEU A 1 77 ? 8.583 9.245 5.317 1.00 92.88 77 LEU A CA 1
ATOM 552 C C . LEU A 1 77 ? 7.588 10.409 5.392 1.00 92.88 77 LEU A C 1
ATOM 554 O O . LEU A 1 77 ? 6.712 10.399 6.256 1.00 92.88 77 LEU A O 1
ATOM 558 N N . SER A 1 78 ? 7.661 11.374 4.474 1.00 95.00 78 SER A N 1
ATOM 559 C CA . SER A 1 78 ? 6.682 12.460 4.368 1.00 95.00 78 SER A CA 1
ATOM 560 C C . SER A 1 78 ? 5.289 11.931 4.022 1.00 95.00 78 SER A C 1
ATOM 562 O O . SER A 1 78 ? 4.312 12.331 4.656 1.00 95.00 78 SER A O 1
ATOM 564 N N . GLY A 1 79 ? 5.185 10.983 3.084 1.00 93.06 79 GLY A N 1
ATOM 565 C CA . GLY A 1 79 ? 3.924 10.318 2.748 1.00 93.06 79 GLY A CA 1
ATOM 566 C C . GLY A 1 79 ? 3.346 9.521 3.922 1.00 93.06 79 GLY A C 1
ATOM 567 O O . GLY A 1 79 ? 2.151 9.617 4.216 1.00 93.06 79 GLY A O 1
ATOM 568 N N . MET A 1 80 ? 4.196 8.798 4.656 1.00 93.19 80 MET A N 1
ATOM 569 C CA . MET A 1 80 ? 3.812 8.083 5.876 1.00 93.19 80 MET A CA 1
ATOM 570 C C . MET A 1 80 ? 3.316 9.053 6.957 1.00 93.19 80 MET A C 1
ATOM 572 O O . MET A 1 80 ? 2.256 8.838 7.542 1.00 93.19 80 MET A O 1
ATOM 576 N N . GLY A 1 81 ? 4.036 10.155 7.184 1.00 96.19 81 GLY A N 1
ATOM 577 C CA . GLY A 1 81 ? 3.651 11.208 8.124 1.00 96.19 81 GLY A CA 1
ATOM 578 C C . GLY A 1 81 ? 2.308 11.847 7.768 1.00 96.19 81 GLY A C 1
ATOM 579 O O . GLY A 1 81 ? 1.434 11.957 8.629 1.00 96.19 81 GLY A O 1
ATOM 580 N N . GLY A 1 82 ? 2.097 12.183 6.492 1.00 96.12 82 GLY A N 1
ATOM 581 C CA . GLY A 1 82 ? 0.818 12.691 5.991 1.00 96.12 82 GLY A CA 1
ATOM 582 C C . GLY A 1 82 ? -0.327 11.692 6.181 1.00 96.12 82 GLY A C 1
ATOM 583 O O . GLY A 1 82 ? -1.407 12.064 6.638 1.00 96.12 82 GLY A O 1
ATOM 584 N N . THR A 1 83 ? -0.073 10.405 5.931 1.00 95.00 83 THR A N 1
ATOM 585 C CA . THR A 1 83 ? -1.056 9.330 6.147 1.00 95.00 83 THR A CA 1
ATOM 586 C C . THR A 1 83 ? -1.437 9.211 7.622 1.00 95.00 83 THR A C 1
ATOM 588 O O . THR A 1 83 ? -2.621 9.163 7.953 1.00 95.00 83 THR A O 1
ATOM 591 N N . VAL A 1 84 ? -0.453 9.228 8.529 1.00 94.62 84 VAL A N 1
ATOM 592 C CA . VAL A 1 84 ? -0.690 9.201 9.982 1.00 94.62 84 VAL A CA 1
ATOM 593 C C . VAL A 1 84 ? -1.456 10.443 10.440 1.00 94.62 84 VAL A C 1
ATOM 595 O O . VAL A 1 84 ? -2.375 10.327 11.252 1.00 94.62 84 VAL A O 1
ATOM 598 N N . MET A 1 85 ? -1.131 11.622 9.908 1.00 97.56 85 MET A N 1
ATOM 599 C CA . MET A 1 85 ? -1.836 12.869 10.210 1.00 97.56 85 MET A CA 1
ATOM 600 C C . MET A 1 85 ? -3.318 12.786 9.817 1.00 97.56 85 MET A C 1
ATOM 602 O O . MET A 1 85 ? -4.185 13.044 10.651 1.00 97.56 85 MET A O 1
ATOM 606 N N . VAL A 1 86 ? -3.625 12.364 8.586 1.00 96.69 86 VAL A N 1
ATOM 607 C CA . VAL A 1 86 ? -5.014 12.220 8.114 1.00 96.69 86 VAL A CA 1
ATOM 608 C C . VAL A 1 86 ? -5.758 11.151 8.919 1.00 96.69 86 VAL A C 1
ATOM 610 O O . VAL A 1 86 ? -6.850 11.407 9.428 1.00 96.69 86 VAL A O 1
ATOM 613 N N . ALA A 1 87 ? -5.158 9.971 9.101 1.00 95.50 87 ALA A N 1
ATOM 614 C CA . ALA A 1 87 ? -5.767 8.870 9.843 1.00 95.50 87 ALA A CA 1
ATOM 615 C C . ALA A 1 87 ? -6.060 9.248 11.304 1.00 95.50 87 ALA A C 1
ATOM 617 O O . ALA A 1 87 ? -7.161 9.011 11.804 1.00 95.50 87 ALA A O 1
ATOM 618 N N . SER A 1 88 ? -5.099 9.870 11.992 1.00 95.50 88 SER A N 1
ATOM 619 C CA . SER A 1 88 ? -5.283 10.317 13.376 1.00 95.50 88 SER A CA 1
ATOM 620 C C . SER A 1 88 ? -6.334 11.421 13.489 1.00 95.50 88 SER A C 1
ATOM 622 O O . SER A 1 88 ? -7.158 11.359 14.399 1.00 95.50 88 SER A O 1
ATOM 624 N N . GLY A 1 89 ? -6.385 12.369 12.546 1.00 96.44 89 GLY A N 1
ATOM 625 C CA . GLY A 1 89 ? -7.428 13.395 12.484 1.00 96.44 89 GLY A CA 1
ATOM 626 C C . GLY A 1 89 ? -8.834 12.798 12.371 1.00 96.44 89 GLY A C 1
ATOM 627 O O . GLY A 1 89 ? -9.725 13.164 13.141 1.00 96.44 89 GLY A O 1
ATOM 628 N N . LEU A 1 90 ? -9.019 11.816 11.483 1.00 96.06 90 LEU A N 1
ATOM 629 C CA . LEU A 1 90 ? -10.288 11.100 11.315 1.00 96.06 90 LEU A CA 1
ATOM 630 C C . LEU A 1 90 ? -10.687 10.323 12.579 1.00 96.06 90 LEU A C 1
ATOM 632 O O . LEU A 1 90 ? -11.837 10.398 13.021 1.00 96.06 90 LEU A O 1
ATOM 636 N N . VAL A 1 91 ? -9.740 9.619 13.208 1.00 93.81 91 VAL A N 1
ATOM 637 C CA . VAL A 1 91 ? -9.991 8.873 14.452 1.00 93.81 91 VAL A CA 1
ATOM 638 C C . VAL A 1 91 ? -10.338 9.824 15.601 1.00 93.81 91 VAL A C 1
ATOM 640 O O . VAL A 1 91 ? -11.361 9.637 16.263 1.00 93.81 91 VAL A O 1
ATOM 643 N N . LEU A 1 92 ? -9.553 10.881 15.819 1.00 93.94 92 LEU A N 1
ATOM 644 C CA . LEU A 1 92 ? -9.812 11.873 16.867 1.00 93.94 92 LEU A CA 1
ATOM 645 C C . LEU A 1 92 ? -11.160 12.568 16.670 1.00 93.94 92 LEU A C 1
ATOM 647 O O . LEU A 1 92 ? -11.889 12.778 17.643 1.00 93.94 92 LEU A O 1
ATOM 651 N N . TRP A 1 93 ? -11.524 12.877 15.422 1.00 95.12 93 TRP A N 1
ATOM 652 C CA . TRP A 1 93 ? -12.841 13.412 15.101 1.00 95.12 93 TRP A CA 1
ATOM 653 C C . TRP A 1 93 ? -13.953 12.435 15.494 1.00 95.12 93 TRP A C 1
ATOM 655 O O . TRP A 1 93 ? -14.880 12.847 16.191 1.00 95.12 93 TRP A O 1
ATOM 665 N N . THR A 1 94 ? -13.849 11.146 15.140 1.00 93.25 94 THR A N 1
ATOM 666 C CA . THR A 1 94 ? -14.877 10.153 15.515 1.00 93.25 94 THR A CA 1
ATOM 667 C C . THR A 1 94 ? -15.029 10.018 17.028 1.00 93.25 94 THR A C 1
ATOM 669 O O . THR A 1 94 ? -16.153 10.032 17.525 1.00 93.25 94 THR A O 1
ATOM 672 N N . VAL A 1 95 ? -13.921 9.989 17.778 1.00 90.94 95 VAL A N 1
ATOM 673 C CA . VAL A 1 95 ? -13.939 9.914 19.248 1.00 90.94 95 VAL A CA 1
ATOM 674 C C . VAL A 1 95 ? -14.606 11.152 19.849 1.00 90.94 95 VAL A C 1
ATOM 676 O O . VAL A 1 95 ? -15.557 11.031 20.618 1.00 90.94 95 VAL A O 1
ATOM 679 N N . LYS A 1 96 ? -14.168 12.355 19.454 1.00 90.25 96 LYS A N 1
ATOM 680 C CA . LYS A 1 96 ? -14.708 13.620 19.978 1.00 90.25 96 LYS A CA 1
ATOM 681 C C . LYS A 1 96 ? -16.169 13.830 19.588 1.00 90.25 96 LYS A C 1
ATOM 683 O O . LYS A 1 96 ? -16.933 14.423 20.346 1.00 90.25 96 LYS A O 1
ATOM 688 N N . ARG A 1 97 ? -16.567 13.389 18.393 1.00 91.81 97 ARG A N 1
ATOM 689 C CA . ARG A 1 97 ? -17.947 13.516 17.920 1.00 91.81 97 ARG A CA 1
ATOM 690 C C . ARG A 1 97 ? -18.871 12.533 18.628 1.00 91.81 97 ARG A C 1
ATOM 692 O O . ARG A 1 97 ? -19.992 12.924 18.929 1.00 91.81 97 ARG A O 1
ATOM 699 N N . ARG A 1 98 ? -18.395 11.327 18.960 1.00 89.38 98 ARG A N 1
ATOM 700 C CA . ARG A 1 98 ? -19.170 10.332 19.711 1.00 89.38 98 ARG A CA 1
ATOM 701 C C . ARG A 1 98 ? -19.613 10.838 21.081 1.00 89.38 98 ARG A C 1
ATOM 703 O O . ARG A 1 98 ? -20.759 10.634 21.450 1.00 89.38 98 ARG A O 1
ATOM 710 N N . GLU A 1 99 ? -18.740 11.551 21.794 1.00 88.38 99 GLU A N 1
ATOM 711 C CA . GLU A 1 99 ? -19.077 12.155 23.096 1.00 88.38 99 GLU A CA 1
ATOM 712 C C . GLU A 1 99 ? -20.151 13.250 23.007 1.00 88.38 99 GLU A C 1
ATOM 714 O O . GLU A 1 99 ? -20.788 13.568 24.004 1.00 88.38 99 GLU A O 1
ATOM 719 N N . LYS A 1 100 ? -20.338 13.848 21.826 1.00 87.25 100 LYS A N 1
ATOM 720 C CA . LYS A 1 100 ? -21.324 14.910 21.581 1.00 87.25 100 LYS A CA 1
ATOM 721 C C . LYS A 1 100 ? -22.651 14.383 21.032 1.00 87.25 100 LYS A C 1
ATOM 723 O O . LYS A 1 100 ? -23.519 15.189 20.702 1.00 87.25 100 LYS A O 1
ATOM 728 N N . LEU A 1 101 ? -22.787 13.071 20.844 1.00 88.12 101 LEU A N 1
ATOM 729 C CA . LEU A 1 101 ? -24.034 12.482 20.366 1.00 88.12 101 LEU A CA 1
ATOM 730 C C . LEU A 1 101 ? -25.087 12.485 21.484 1.00 88.12 101 LEU A C 1
ATOM 732 O O . LEU A 1 101 ? -24.725 12.261 22.637 1.00 88.12 101 LEU A O 1
ATOM 736 N N . PRO A 1 102 ? -26.378 12.674 21.146 1.00 82.19 102 PRO A N 1
ATOM 737 C CA . PRO A 1 102 ? -27.471 12.550 22.113 1.00 82.19 102 PRO A CA 1
ATOM 738 C C . PRO A 1 102 ? -27.501 11.183 22.811 1.00 82.19 102 PRO A C 1
ATOM 740 O O . PRO A 1 102 ? -27.749 11.112 24.008 1.00 82.19 102 PRO A O 1
ATOM 743 N N . ASP A 1 103 ? -27.199 10.115 22.065 1.00 84.62 103 ASP A N 1
ATOM 744 C CA . ASP A 1 103 ? -27.018 8.753 22.574 1.00 84.62 103 ASP A CA 1
ATOM 745 C C . ASP A 1 103 ? -25.675 8.185 22.050 1.00 84.62 103 ASP A C 1
ATOM 747 O O . ASP A 1 103 ? -25.567 7.820 20.870 1.00 84.62 103 ASP A O 1
ATOM 751 N N . PRO A 1 104 ? -24.621 8.141 22.890 1.00 79.50 104 PRO A N 1
ATOM 752 C CA . PRO A 1 104 ? -23.308 7.603 22.520 1.00 79.50 104 PRO A CA 1
ATOM 753 C C . PRO A 1 104 ? -23.275 6.090 22.249 1.00 79.50 104 PRO A C 1
ATOM 755 O O . PRO A 1 104 ? -22.329 5.605 21.605 1.00 79.50 104 PRO A O 1
ATOM 758 N N . ASP A 1 105 ? -24.270 5.348 22.744 1.00 80.62 105 ASP A N 1
ATOM 759 C CA . ASP A 1 105 ? -24.383 3.897 22.593 1.00 80.62 105 ASP A CA 1
ATOM 760 C C . ASP A 1 105 ? -25.206 3.519 21.355 1.00 80.62 105 ASP A C 1
ATOM 762 O O . ASP A 1 105 ? -24.981 2.459 20.761 1.00 80.62 105 ASP A O 1
ATOM 766 N N . ARG A 1 106 ? -26.093 4.413 20.893 1.00 82.50 106 ARG A N 1
ATOM 767 C CA . ARG A 1 106 ? -26.872 4.257 19.652 1.00 82.50 106 ARG A CA 1
ATOM 768 C C . ARG A 1 106 ? -26.679 5.431 18.681 1.00 82.50 106 ARG A C 1
ATOM 770 O O . ARG A 1 106 ? -27.615 6.185 18.409 1.00 82.50 106 ARG A O 1
ATOM 777 N N . PRO A 1 107 ? -25.486 5.562 18.072 1.00 86.75 107 PRO A N 1
ATOM 778 C CA . PRO A 1 107 ? -25.235 6.581 17.061 1.00 86.75 107 PRO A CA 1
ATOM 779 C C . PRO A 1 107 ? -26.160 6.451 15.841 1.00 86.75 107 PRO A C 1
ATOM 781 O O . PRO A 1 107 ? -26.431 5.352 15.342 1.00 86.75 107 PRO A O 1
ATOM 784 N N . HIS A 1 108 ? -26.562 7.596 15.284 1.00 90.50 108 HIS A N 1
ATOM 785 C CA . HIS A 1 108 ? -27.308 7.657 14.027 1.00 90.50 108 HIS A CA 1
ATOM 786 C C . HIS A 1 108 ? -26.513 7.044 12.857 1.00 90.50 108 HIS A C 1
ATOM 788 O O . HIS A 1 108 ? -25.285 6.917 12.895 1.00 90.50 108 HIS A O 1
ATOM 794 N N . PHE A 1 109 ? -27.215 6.668 11.783 1.00 92.25 109 PHE A N 1
ATOM 795 C CA . PHE A 1 109 ? -26.637 5.943 10.643 1.00 92.25 109 PHE A CA 1
ATOM 796 C C . PHE A 1 109 ? -25.388 6.613 10.054 1.00 92.25 109 PHE A C 1
ATOM 798 O O . PHE A 1 109 ? -24.365 5.951 9.921 1.00 92.25 109 PHE A O 1
ATOM 805 N N . GLY A 1 110 ? -25.435 7.922 9.781 1.00 92.38 110 GLY A N 1
ATOM 806 C CA . GLY A 1 110 ? -24.292 8.641 9.201 1.00 92.38 110 GLY A CA 1
ATOM 807 C C . GLY A 1 110 ? -23.011 8.556 10.041 1.00 92.38 110 GLY A C 1
ATOM 808 O O . GLY A 1 110 ? -21.935 8.346 9.491 1.00 92.38 110 GLY A O 1
ATOM 809 N N . PHE A 1 111 ? -23.112 8.634 11.375 1.00 93.62 111 PHE A N 1
ATOM 810 C CA . PHE A 1 111 ? -21.943 8.472 12.243 1.00 93.62 111 PHE A CA 1
ATOM 811 C C . PHE A 1 111 ? -21.402 7.043 12.174 1.00 93.62 111 PHE A C 1
ATOM 813 O O . PHE A 1 111 ? -20.196 6.854 12.021 1.00 93.62 111 PHE A O 1
ATOM 820 N N . ARG A 1 112 ? -22.293 6.041 12.233 1.00 92.25 112 ARG A N 1
ATOM 821 C CA . ARG A 1 112 ? -21.901 4.634 12.085 1.00 92.25 112 ARG A CA 1
ATOM 822 C C . ARG A 1 112 ? -21.193 4.416 10.755 1.00 92.25 112 ARG A C 1
ATOM 824 O O . ARG A 1 112 ? -20.134 3.815 10.746 1.00 92.25 112 ARG A O 1
ATOM 831 N N . LEU A 1 113 ? -21.722 4.936 9.653 1.00 95.12 113 LEU A N 1
ATOM 832 C CA . LEU A 1 113 ? -21.098 4.793 8.341 1.00 95.12 113 LEU A CA 1
ATOM 833 C C . LEU A 1 113 ? -19.661 5.334 8.337 1.00 95.12 113 LEU A C 1
ATOM 835 O O . LEU A 1 113 ? -18.748 4.609 7.957 1.00 95.12 113 LEU A O 1
ATOM 839 N N . VAL A 1 114 ? -19.444 6.556 8.830 1.00 95.69 114 VAL A N 1
ATOM 840 C CA . VAL A 1 114 ? -18.102 7.162 8.884 1.00 95.69 114 VAL A CA 1
ATOM 841 C C . VAL A 1 114 ? -17.158 6.375 9.797 1.00 95.69 114 VAL A C 1
ATOM 843 O O . VAL A 1 114 ? -16.026 6.099 9.412 1.00 95.69 114 VAL A O 1
ATOM 846 N N . GLU A 1 115 ? -17.611 5.959 10.983 1.00 95.31 115 GLU A N 1
ATOM 847 C CA . GLU A 1 115 ? -16.799 5.154 11.908 1.00 95.31 115 GLU A CA 1
ATOM 848 C C . GLU A 1 115 ? -16.356 3.830 11.262 1.00 95.31 115 GLU A C 1
ATOM 850 O O . GLU A 1 115 ? -15.207 3.415 11.404 1.00 95.31 115 GLU A O 1
ATOM 855 N N . ARG A 1 116 ? -17.250 3.189 10.504 1.00 95.94 116 ARG A N 1
ATOM 856 C CA . ARG A 1 116 ? -17.006 1.903 9.835 1.00 95.94 116 ARG A CA 1
ATOM 857 C C . ARG A 1 116 ? -16.105 2.047 8.613 1.00 95.94 116 ARG A C 1
ATOM 859 O O . ARG A 1 116 ? -15.185 1.248 8.445 1.00 95.94 116 ARG A O 1
ATOM 866 N N . LEU A 1 117 ? -16.314 3.089 7.811 1.00 96.38 117 LEU A N 1
ATOM 867 C CA . LEU A 1 117 ? -15.436 3.424 6.690 1.00 96.38 117 LEU A CA 1
ATOM 868 C C . LEU A 1 117 ? -14.028 3.763 7.181 1.00 96.38 117 LEU A C 1
ATOM 870 O O . LEU A 1 117 ? -13.063 3.259 6.620 1.00 96.38 117 LEU A O 1
ATOM 874 N N . ASN A 1 118 ? -13.889 4.509 8.279 1.00 96.81 118 ASN A N 1
ATOM 875 C CA . ASN A 1 118 ? -12.575 4.790 8.857 1.00 96.81 118 ASN A CA 1
ATOM 876 C C . ASN A 1 118 ? -11.807 3.503 9.185 1.00 96.81 118 ASN A C 1
ATOM 878 O O . ASN A 1 118 ? -10.622 3.419 8.882 1.00 96.81 118 ASN A O 1
ATOM 882 N N . ILE A 1 119 ? -12.467 2.478 9.736 1.00 96.62 119 ILE A N 1
ATOM 883 C CA . ILE A 1 119 ? -11.836 1.171 9.983 1.00 96.62 119 ILE A CA 1
ATOM 884 C C . ILE A 1 119 ? -11.383 0.531 8.664 1.00 96.62 119 ILE A C 1
ATOM 886 O O . ILE A 1 119 ? -10.225 0.133 8.536 1.00 96.62 119 ILE A O 1
ATOM 890 N N . GLY A 1 120 ? -12.279 0.447 7.677 1.00 96.25 120 GLY A N 1
ATOM 891 C CA . GLY A 1 120 ? -11.995 -0.209 6.399 1.00 96.25 120 GLY A CA 1
ATOM 892 C C . GLY A 1 120 ? -10.931 0.498 5.554 1.00 96.25 120 GLY A C 1
ATOM 893 O O . GLY A 1 120 ? -10.171 -0.160 4.850 1.00 96.25 120 GLY A O 1
ATOM 894 N N . PHE A 1 121 ? -10.817 1.821 5.644 1.00 95.94 121 PHE A N 1
ATOM 895 C CA . PHE A 1 121 ? -9.781 2.576 4.940 1.00 95.94 121 PHE A CA 1
ATOM 896 C C . PHE A 1 121 ? -8.464 2.598 5.723 1.00 95.94 121 PHE A C 1
ATOM 898 O O . PHE A 1 121 ? -7.429 2.222 5.183 1.00 95.94 121 PHE A O 1
ATOM 905 N N . ILE A 1 122 ? -8.479 2.975 7.004 1.00 96.75 122 ILE A N 1
ATOM 906 C CA . ILE A 1 122 ? -7.244 3.155 7.785 1.00 96.75 122 ILE A CA 1
ATOM 907 C C . ILE A 1 122 ? -6.604 1.807 8.130 1.00 96.75 122 ILE A C 1
ATOM 909 O O . ILE A 1 122 ? -5.394 1.645 7.993 1.00 96.75 122 ILE A O 1
ATOM 913 N N . ALA A 1 123 ? -7.399 0.839 8.592 1.00 96.12 123 ALA A N 1
ATOM 914 C CA . ALA A 1 123 ? -6.899 -0.483 8.966 1.00 96.12 123 ALA A CA 1
ATOM 915 C C . ALA A 1 123 ? -6.922 -1.467 7.785 1.00 96.12 123 ALA A C 1
ATOM 917 O O . ALA A 1 123 ? -6.103 -2.381 7.738 1.00 96.12 123 ALA A O 1
ATOM 918 N N . GLY A 1 124 ? -7.849 -1.289 6.837 1.00 97.06 124 GLY A N 1
ATOM 919 C CA . GLY A 1 124 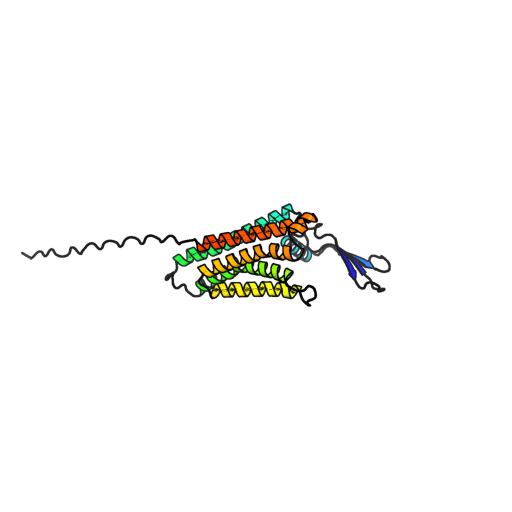? -8.028 -2.212 5.717 1.00 97.06 124 GLY A CA 1
ATOM 920 C C . GLY A 1 124 ? -7.137 -1.958 4.500 1.00 97.06 124 GLY A C 1
ATOM 921 O O . GLY A 1 124 ? -6.734 -2.930 3.869 1.00 97.06 124 GLY A O 1
ATOM 922 N N . LEU A 1 125 ? -6.760 -0.715 4.170 1.00 96.56 125 LEU A N 1
ATOM 923 C CA . LEU A 1 125 ? -5.848 -0.469 3.036 1.00 96.56 125 LEU A CA 1
ATOM 924 C C . LEU A 1 125 ? -4.456 -1.103 3.228 1.00 96.56 125 LEU A C 1
ATOM 926 O O . LEU A 1 125 ? -3.950 -1.706 2.281 1.00 96.56 125 LEU A O 1
ATOM 930 N N . PRO A 1 126 ? -3.833 -1.061 4.422 1.00 97.06 126 PRO A N 1
ATOM 931 C CA . PRO A 1 126 ? -2.592 -1.798 4.659 1.00 97.06 126 PRO A CA 1
ATOM 932 C C . PRO A 1 126 ? -2.740 -3.313 4.466 1.00 97.06 126 PRO A C 1
ATOM 934 O O . PRO A 1 126 ? -1.842 -3.954 3.914 1.00 97.06 126 PRO A O 1
ATOM 937 N N . LEU A 1 127 ? -3.883 -3.885 4.865 1.00 98.12 127 LEU A N 1
ATOM 938 C CA . LEU A 1 127 ? -4.190 -5.293 4.611 1.00 98.12 127 LEU A CA 1
ATOM 939 C C . LEU A 1 127 ? -4.315 -5.570 3.109 1.00 98.12 127 LEU A C 1
ATOM 941 O O . LEU A 1 127 ? -3.777 -6.562 2.631 1.00 98.12 127 LEU A O 1
ATOM 945 N N . ALA A 1 128 ? -4.973 -4.680 2.365 1.00 98.06 128 ALA A N 1
ATOM 946 C CA . ALA A 1 128 ? -5.128 -4.785 0.918 1.00 98.06 128 ALA A CA 1
ATOM 947 C C . ALA A 1 128 ? -3.777 -4.799 0.193 1.00 98.06 128 ALA A C 1
ATOM 949 O O . ALA A 1 128 ? -3.515 -5.690 -0.613 1.00 98.06 128 ALA A O 1
ATOM 950 N N . MET A 1 129 ? -2.885 -3.868 0.545 1.00 97.25 129 MET A N 1
ATOM 951 C CA . MET A 1 129 ? -1.518 -3.832 0.014 1.00 97.25 129 MET A CA 1
ATOM 952 C C . MET A 1 129 ? -0.725 -5.086 0.395 1.00 97.25 129 MET A C 1
ATOM 954 O O . MET A 1 129 ? 0.023 -5.624 -0.414 1.00 97.25 129 MET A O 1
ATOM 958 N N . THR A 1 130 ? -0.920 -5.601 1.610 1.00 97.31 130 THR A N 1
ATOM 959 C CA . THR A 1 130 ? -0.319 -6.878 2.023 1.00 97.31 130 THR A CA 1
ATOM 960 C C . THR A 1 130 ? -0.860 -8.040 1.182 1.00 97.31 130 THR A C 1
ATOM 962 O O . THR A 1 130 ? -0.089 -8.902 0.771 1.00 97.31 130 THR A O 1
ATOM 965 N N . GLY A 1 131 ? -2.157 -8.036 0.859 1.00 97.44 131 GLY A N 1
ATOM 966 C CA . GLY A 1 131 ? -2.790 -8.987 -0.057 1.00 97.44 131 GLY A CA 1
ATOM 967 C C . GLY A 1 131 ? -2.192 -8.943 -1.464 1.00 97.44 131 GLY A C 1
ATOM 968 O O . GLY A 1 131 ? -1.900 -9.996 -2.022 1.00 97.44 131 GLY A O 1
ATOM 969 N N . TYR A 1 132 ? -1.913 -7.748 -1.995 1.00 96.81 132 TYR A N 1
ATOM 970 C CA . TYR A 1 132 ? -1.191 -7.578 -3.263 1.00 96.81 132 TYR A CA 1
ATOM 971 C C . TYR A 1 132 ? 0.206 -8.228 -3.219 1.00 96.81 132 TYR A C 1
ATOM 973 O O . TYR A 1 132 ? 0.574 -8.990 -4.112 1.00 96.81 132 TYR A O 1
ATOM 981 N N . LEU A 1 133 ? 0.973 -7.996 -2.144 1.00 94.75 133 LEU A N 1
ATOM 982 C CA . LEU A 1 133 ? 2.308 -8.589 -1.969 1.00 94.75 133 LEU A CA 1
ATOM 983 C C . LEU A 1 133 ? 2.279 -10.121 -1.862 1.00 94.75 133 LEU A C 1
ATOM 985 O O . LEU A 1 133 ? 3.222 -10.780 -2.311 1.00 94.75 133 LEU A O 1
ATOM 989 N N . TRP A 1 134 ? 1.219 -10.680 -1.275 1.00 95.81 134 TRP A N 1
ATOM 990 C CA . TRP A 1 134 ? 0.977 -12.123 -1.246 1.00 95.81 134 TRP A CA 1
ATOM 991 C C . TRP A 1 134 ? 0.564 -12.662 -2.612 1.00 95.81 134 TRP A C 1
ATOM 993 O O . TRP A 1 134 ? 1.105 -13.677 -3.037 1.00 95.81 134 TRP A O 1
ATOM 1003 N N . ALA A 1 135 ? -0.324 -11.978 -3.335 1.00 95.06 135 ALA A N 1
ATOM 1004 C CA . ALA A 1 135 ? -0.719 -12.369 -4.687 1.00 95.06 135 ALA A CA 1
ATOM 1005 C C . ALA A 1 135 ? 0.495 -12.433 -5.623 1.00 95.06 135 ALA A C 1
ATOM 1007 O O . ALA A 1 135 ? 0.666 -13.413 -6.341 1.00 95.06 135 ALA A O 1
ATOM 1008 N N . ASN A 1 136 ? 1.411 -11.468 -5.515 1.00 91.62 136 ASN A N 1
ATOM 1009 C CA . ASN A 1 136 ? 2.658 -11.472 -6.276 1.00 91.62 136 ASN A CA 1
ATOM 1010 C C . ASN A 1 136 ? 3.562 -12.692 -5.984 1.00 91.62 136 ASN A C 1
ATOM 1012 O O . ASN A 1 136 ? 4.379 -13.070 -6.821 1.00 91.62 136 ASN A O 1
ATOM 1016 N N . ARG A 1 137 ? 3.415 -13.340 -4.823 1.00 89.31 137 ARG A N 1
ATOM 1017 C CA . ARG A 1 137 ? 4.174 -14.548 -4.454 1.00 89.31 137 ARG A CA 1
ATOM 1018 C C . ARG A 1 137 ? 3.437 -15.846 -4.750 1.00 89.31 137 ARG A C 1
ATOM 1020 O O . ARG A 1 137 ? 4.085 -16.825 -5.095 1.00 89.31 137 ARG A O 1
ATOM 1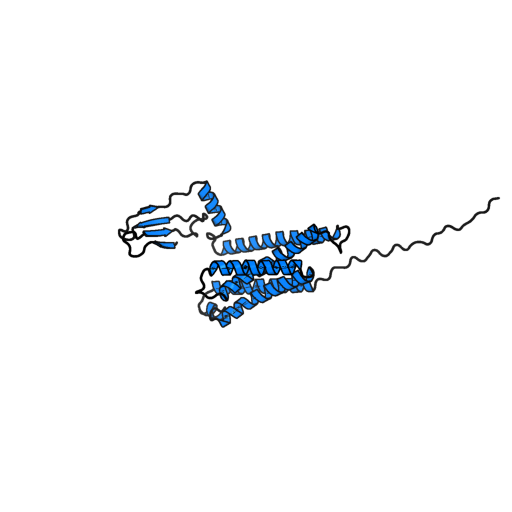027 N N . LEU A 1 138 ? 2.117 -15.855 -4.590 1.00 91.31 138 LEU A N 1
ATOM 1028 C CA . LEU A 1 138 ? 1.295 -17.062 -4.677 1.00 91.31 138 LEU A CA 1
ATOM 1029 C C . LEU A 1 138 ? 0.746 -17.316 -6.079 1.00 91.31 138 LEU A C 1
ATOM 1031 O O . LEU A 1 138 ? 0.477 -18.466 -6.416 1.00 91.31 138 LEU A O 1
ATOM 1035 N N . LEU A 1 139 ? 0.551 -16.271 -6.890 1.00 90.81 139 LEU A N 1
ATOM 1036 C CA . LEU A 1 139 ? 0.048 -16.455 -8.245 1.00 90.81 139 LEU A CA 1
ATOM 1037 C C . LEU A 1 139 ? 1.102 -17.161 -9.115 1.00 90.81 139 LEU A C 1
ATOM 1039 O O . LEU A 1 139 ? 2.283 -16.791 -9.057 1.00 90.81 139 LEU A O 1
ATOM 1043 N N . PRO A 1 140 ? 0.695 -18.130 -9.956 1.00 89.38 140 PRO A N 1
ATOM 1044 C CA . PRO A 1 140 ? 1.560 -18.733 -10.968 1.00 89.38 140 PRO A CA 1
ATOM 1045 C C . PRO A 1 140 ? 2.080 -17.696 -11.968 1.00 89.38 140 PRO A C 1
ATOM 1047 O O . PRO A 1 140 ? 1.438 -16.675 -12.224 1.00 89.38 140 PRO A O 1
ATOM 1050 N N . THR A 1 141 ? 3.287 -17.888 -12.497 1.00 87.94 141 THR A N 1
ATOM 1051 C CA . THR A 1 141 ? 3.920 -16.936 -13.438 1.00 87.94 141 THR A CA 1
ATOM 1052 C C . THR A 1 141 ? 3.365 -17.012 -14.853 1.00 87.94 141 THR A C 1
ATOM 1054 O O . THR A 1 141 ? 3.555 -16.080 -15.622 1.00 87.94 141 THR A O 1
ATOM 1057 N N . ASP A 1 142 ? 2.688 -18.103 -15.175 1.00 90.06 142 ASP A N 1
ATOM 1058 C CA . ASP A 1 142 ? 2.153 -18.473 -16.482 1.00 90.06 142 ASP A CA 1
ATOM 1059 C C . ASP A 1 142 ? 0.652 -18.184 -16.641 1.00 90.06 142 ASP A C 1
ATOM 1061 O O . ASP A 1 142 ? 0.101 -18.388 -17.720 1.00 90.06 142 ASP A O 1
ATOM 1065 N N . ILE A 1 143 ? -0.015 -17.678 -15.598 1.00 93.69 143 ILE A N 1
ATOM 1066 C CA . ILE A 1 143 ? -1.427 -17.303 -15.688 1.00 93.69 143 ILE A CA 1
ATOM 1067 C C . ILE A 1 143 ? -1.615 -16.060 -16.570 1.00 93.69 143 ILE A C 1
ATOM 1069 O O . ILE A 1 143 ? -0.940 -15.038 -16.411 1.00 93.69 143 ILE A O 1
ATOM 1073 N N . GLU A 1 144 ? -2.579 -16.139 -17.482 1.00 94.44 144 GLU A N 1
ATOM 1074 C CA . GLU A 1 144 ? -3.011 -15.005 -18.292 1.00 94.44 144 GLU A CA 1
ATOM 1075 C C . GLU A 1 144 ? -3.609 -13.899 -17.408 1.00 94.44 144 GLU A C 1
ATOM 1077 O O . GLU A 1 144 ? -4.331 -14.163 -16.444 1.00 94.44 144 GLU A O 1
ATOM 1082 N N . GLY A 1 145 ? -3.295 -12.639 -17.717 1.00 93.19 145 GLY A N 1
ATOM 1083 C CA . GLY A 1 145 ? -3.809 -11.500 -16.954 1.00 93.19 145 GLY A CA 1
ATOM 1084 C C . GLY A 1 145 ? -3.341 -11.472 -15.492 1.00 93.19 145 GLY A C 1
ATOM 1085 O O . GLY A 1 145 ? -4.074 -11.063 -14.588 1.00 93.19 145 GLY A O 1
ATOM 1086 N N . ARG A 1 146 ? -2.130 -11.974 -15.211 1.00 92.62 146 ARG A N 1
ATOM 1087 C CA . ARG A 1 146 ? -1.580 -12.032 -13.848 1.00 92.62 146 ARG A CA 1
ATOM 1088 C C . ARG A 1 146 ? -1.596 -10.672 -13.146 1.00 92.62 146 ARG A C 1
ATOM 1090 O O . ARG A 1 146 ? -1.922 -10.609 -11.964 1.00 92.62 146 ARG A O 1
ATOM 1097 N N . ALA A 1 147 ? -1.236 -9.599 -13.849 1.00 93.38 147 ALA A N 1
ATOM 1098 C CA . ALA A 1 147 ? -1.169 -8.258 -13.268 1.00 93.38 147 ALA A CA 1
ATOM 1099 C C . ALA A 1 147 ? -2.552 -7.784 -12.791 1.00 93.38 147 ALA A C 1
ATOM 1101 O O . ALA A 1 147 ? -2.694 -7.230 -11.702 1.00 93.38 147 ALA A O 1
ATOM 1102 N N . GLU A 1 148 ? -3.587 -8.068 -13.576 1.00 96.12 148 GLU A N 1
ATOM 1103 C CA . GLU A 1 148 ? -4.983 -7.813 -13.252 1.00 96.12 148 GLU A CA 1
ATOM 1104 C C . GLU A 1 148 ? -5.402 -8.630 -12.030 1.00 96.12 148 GLU A C 1
ATOM 1106 O O . GLU A 1 148 ? -6.018 -8.091 -11.115 1.00 96.12 148 GLU A O 1
ATOM 1111 N N . TRP A 1 149 ? -5.002 -9.901 -11.953 1.00 96.38 149 TRP A N 1
ATOM 1112 C CA . TRP A 1 149 ? -5.259 -10.746 -10.786 1.00 96.38 149 TRP A CA 1
ATOM 1113 C C . TRP A 1 149 ? -4.582 -10.257 -9.504 1.00 96.38 149 TRP A C 1
ATOM 1115 O O . TRP A 1 149 ? -5.195 -10.326 -8.436 1.00 96.38 149 TRP A O 1
ATOM 1125 N N . GLU A 1 150 ? -3.365 -9.719 -9.577 1.00 95.69 150 GLU A N 1
ATOM 1126 C CA . GLU A 1 150 ? -2.711 -9.093 -8.421 1.00 95.69 150 GLU A CA 1
ATOM 1127 C C . GLU A 1 150 ? -3.530 -7.888 -7.918 1.00 95.69 150 GLU A C 1
ATOM 1129 O O . GLU A 1 150 ? -3.772 -7.746 -6.714 1.00 95.69 150 GLU A O 1
ATOM 1134 N N . ILE A 1 151 ? -4.035 -7.060 -8.839 1.00 96.75 151 ILE A N 1
ATOM 1135 C CA . ILE A 1 151 ? -4.910 -5.922 -8.526 1.00 96.75 151 ILE A CA 1
ATOM 1136 C C . ILE A 1 151 ? -6.255 -6.405 -7.958 1.00 96.75 151 ILE A C 1
ATOM 1138 O O . ILE A 1 151 ? -6.729 -5.869 -6.953 1.00 96.75 151 ILE A O 1
ATOM 1142 N N . HIS A 1 152 ? -6.862 -7.442 -8.538 1.00 97.44 152 HIS A N 1
ATOM 1143 C CA . HIS A 1 152 ? -8.095 -8.038 -8.023 1.00 97.44 152 HIS A CA 1
ATOM 1144 C C . HIS A 1 152 ? -7.908 -8.555 -6.596 1.00 97.44 152 HIS A C 1
ATOM 1146 O O . HIS A 1 152 ? -8.746 -8.279 -5.740 1.00 97.44 152 HIS A O 1
ATOM 1152 N N . ALA A 1 153 ? -6.799 -9.235 -6.299 1.00 97.38 153 ALA A N 1
ATOM 1153 C CA . ALA A 1 153 ? -6.501 -9.721 -4.955 1.00 97.38 153 ALA A CA 1
ATOM 1154 C C . ALA A 1 153 ? -6.412 -8.576 -3.932 1.00 97.38 153 ALA A C 1
ATOM 1156 O O . ALA A 1 153 ? -6.952 -8.694 -2.829 1.00 97.38 153 ALA A O 1
ATOM 1157 N N . MET A 1 154 ? -5.810 -7.442 -4.310 1.00 98.06 154 MET A N 1
ATOM 1158 C CA . MET A 1 154 ? -5.797 -6.227 -3.488 1.00 98.06 154 MET A CA 1
ATOM 1159 C C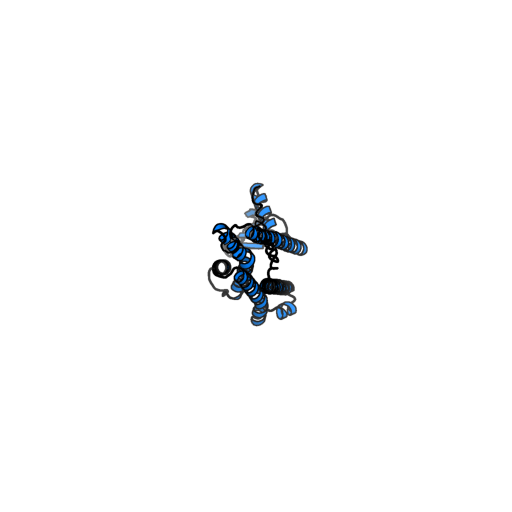 . MET A 1 154 ? -7.221 -5.734 -3.188 1.00 98.06 154 MET A C 1
ATOM 1161 O O . MET A 1 154 ? -7.565 -5.515 -2.024 1.00 98.06 154 MET A O 1
ATOM 1165 N N . PHE A 1 155 ? -8.065 -5.580 -4.214 1.00 98.19 155 PHE A N 1
ATOM 1166 C CA . PHE A 1 155 ? -9.442 -5.101 -4.045 1.00 98.19 155 PHE A CA 1
ATOM 1167 C C . PHE A 1 155 ? -10.325 -6.084 -3.273 1.00 98.19 155 PHE A C 1
ATOM 1169 O O . PHE A 1 155 ? -11.140 -5.652 -2.461 1.00 98.19 155 PHE A O 1
ATOM 1176 N N . LEU A 1 156 ? -10.140 -7.392 -3.461 1.00 98.19 156 LEU A N 1
ATOM 1177 C CA . LEU A 1 156 ? -10.842 -8.426 -2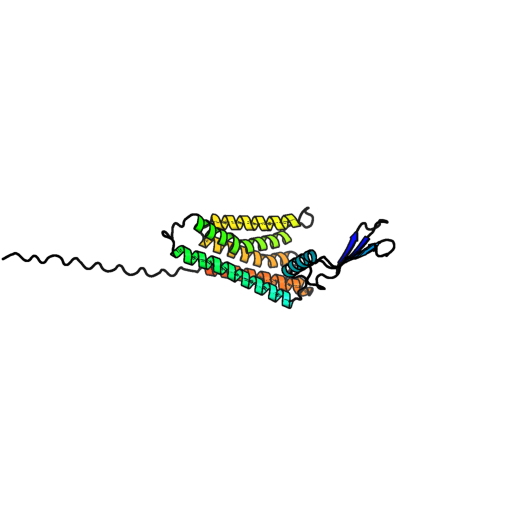.701 1.00 98.19 156 LEU A CA 1
ATOM 1178 C C . LEU A 1 156 ? -10.446 -8.394 -1.222 1.00 98.19 156 LEU A C 1
ATOM 1180 O O . LEU A 1 156 ? -11.320 -8.400 -0.355 1.00 98.19 156 LEU A O 1
ATOM 1184 N N . ALA A 1 157 ? -9.149 -8.288 -0.920 1.00 98.19 157 ALA A N 1
ATOM 1185 C CA . ALA A 1 157 ? -8.664 -8.136 0.450 1.00 98.19 157 ALA A CA 1
ATOM 1186 C C . ALA A 1 157 ? -9.197 -6.848 1.098 1.00 98.19 157 ALA A C 1
ATOM 1188 O O . ALA A 1 157 ? -9.602 -6.852 2.263 1.00 98.19 157 ALA A O 1
ATOM 1189 N N . TRP A 1 158 ? -9.265 -5.754 0.335 1.00 98.44 158 TRP A N 1
ATOM 1190 C CA . TRP A 1 158 ? -9.835 -4.500 0.815 1.00 98.44 158 TRP A CA 1
ATOM 1191 C C . TRP A 1 158 ? -11.347 -4.587 1.062 1.00 98.44 158 TRP A C 1
ATOM 1193 O O . TRP A 1 158 ? -11.829 -4.158 2.111 1.00 98.44 158 TRP A O 1
ATOM 1203 N N . GLY A 1 159 ? -12.093 -5.196 0.138 1.00 98.25 159 GLY A N 1
ATOM 1204 C CA . GLY A 1 159 ? -13.523 -5.459 0.277 1.00 98.25 159 GLY A CA 1
ATOM 1205 C C . GLY A 1 159 ? -13.822 -6.328 1.499 1.00 98.25 159 GLY A C 1
ATOM 1206 O O . GLY A 1 159 ? -14.696 -5.994 2.298 1.00 98.25 159 GLY A O 1
ATOM 1207 N N . ALA A 1 160 ? -13.031 -7.379 1.725 1.00 97.94 160 ALA A N 1
ATOM 1208 C CA . ALA A 1 160 ? -13.114 -8.195 2.933 1.00 97.94 160 ALA A CA 1
ATOM 1209 C C . ALA A 1 160 ? -12.832 -7.374 4.205 1.00 97.94 160 ALA A C 1
ATOM 1211 O O . ALA A 1 160 ? -13.547 -7.511 5.200 1.00 97.94 160 ALA A O 1
ATOM 1212 N N . ALA A 1 161 ? -11.846 -6.472 4.177 1.00 97.75 161 ALA A N 1
ATOM 1213 C CA . ALA A 1 161 ? -11.551 -5.589 5.304 1.00 97.75 161 ALA A CA 1
ATOM 1214 C C . ALA A 1 161 ? -12.698 -4.609 5.607 1.00 97.75 161 ALA A C 1
ATOM 1216 O O . ALA A 1 161 ? -13.022 -4.377 6.774 1.00 97.75 161 ALA A O 1
ATOM 1217 N N . LEU A 1 162 ? -13.347 -4.071 4.569 1.00 97.62 162 LEU A N 1
ATOM 1218 C CA . LEU A 1 162 ? -14.554 -3.255 4.705 1.00 97.62 162 LEU A CA 1
ATOM 1219 C C . LEU A 1 162 ? -15.687 -4.064 5.343 1.00 97.62 162 LEU A C 1
ATOM 1221 O O . LEU A 1 162 ? -16.277 -3.603 6.320 1.00 97.62 162 LEU A O 1
ATOM 1225 N N . LEU A 1 163 ? -15.943 -5.290 4.872 1.00 97.38 163 LEU A N 1
ATOM 1226 C CA . LEU A 1 163 ? -16.945 -6.183 5.464 1.00 97.38 163 LEU A CA 1
ATOM 1227 C C . LEU A 1 163 ? -16.657 -6.459 6.945 1.00 97.38 163 LEU A C 1
ATOM 1229 O O . LEU A 1 163 ? -17.558 -6.338 7.772 1.00 97.38 163 LEU A O 1
ATOM 1233 N N . VAL A 1 164 ? -15.405 -6.743 7.316 1.00 96.50 164 VAL A N 1
ATOM 1234 C CA . VAL A 1 164 ? -14.992 -6.871 8.727 1.00 96.50 164 VAL A CA 1
ATOM 1235 C C . VAL A 1 164 ? -15.286 -5.582 9.498 1.00 96.50 164 VAL A C 1
ATOM 1237 O O . VAL A 1 164 ? -15.844 -5.637 10.597 1.00 96.50 164 VAL A O 1
ATOM 1240 N N . GLY A 1 165 ? -14.977 -4.426 8.907 1.00 94.81 165 GLY A N 1
ATOM 1241 C CA . GLY A 1 165 ? -15.295 -3.109 9.447 1.00 94.81 165 GLY A CA 1
ATOM 1242 C C . GLY A 1 165 ? -16.779 -2.947 9.775 1.00 94.81 165 GLY A C 1
ATOM 1243 O O . GLY A 1 165 ? -17.091 -2.490 10.874 1.00 94.81 165 GLY A O 1
ATOM 1244 N N . PHE A 1 166 ? -17.681 -3.368 8.880 1.00 95.31 166 PHE A N 1
ATOM 1245 C CA . PHE A 1 166 ? -19.140 -3.281 9.045 1.00 95.31 166 PHE A CA 1
ATOM 1246 C C . PHE A 1 166 ? -19.737 -4.340 9.981 1.00 95.31 166 PHE A C 1
ATOM 1248 O O . PHE A 1 166 ? -20.615 -4.013 10.780 1.00 95.31 166 PHE A O 1
ATOM 1255 N N . LEU A 1 167 ? -19.259 -5.584 9.915 1.00 95.38 167 LEU A N 1
ATOM 1256 C CA . LEU A 1 167 ? -19.889 -6.736 10.568 1.00 95.38 167 LEU A CA 1
ATOM 1257 C C . LEU A 1 167 ? -19.374 -7.003 11.991 1.00 95.38 167 LEU A C 1
ATOM 1259 O O . LEU A 1 167 ? -20.092 -7.573 12.813 1.00 95.38 167 LEU A O 1
ATOM 1263 N N . ARG A 1 168 ? -18.135 -6.619 12.320 1.00 94.19 168 ARG A N 1
ATOM 1264 C CA . ARG A 1 168 ? -17.550 -6.873 13.651 1.00 94.19 168 ARG A CA 1
ATOM 1265 C C . ARG A 1 168 ? -17.805 -5.722 14.620 1.00 94.19 168 ARG A C 1
ATOM 1267 O O . ARG A 1 168 ? -17.994 -4.593 14.194 1.00 94.19 168 ARG A O 1
ATOM 1274 N N . PRO A 1 169 ? -17.754 -5.921 15.947 1.00 94.12 169 PRO A N 1
ATOM 1275 C CA . PRO A 1 169 ? -17.685 -4.803 16.890 1.00 94.12 169 PRO A CA 1
ATOM 1276 C C . PRO A 1 169 ? -16.474 -3.906 16.590 1.00 94.12 169 PRO A C 1
ATOM 1278 O O . PRO A 1 169 ? -15.383 -4.428 16.371 1.00 94.12 169 PRO A O 1
ATOM 1281 N N . VAL A 1 170 ? -16.637 -2.576 16.635 1.00 92.88 170 VAL A N 1
ATOM 1282 C CA . VAL A 1 170 ? -15.617 -1.576 16.232 1.00 92.88 170 VAL A CA 1
ATOM 1283 C C . VAL A 1 170 ? -14.227 -1.899 16.782 1.00 92.88 170 VAL A C 1
ATOM 1285 O O . VAL A 1 170 ? -13.251 -1.985 16.042 1.00 92.88 170 VAL A O 1
ATOM 1288 N N . ARG A 1 171 ? -14.137 -2.160 18.091 1.00 93.31 171 ARG A N 1
ATOM 1289 C CA . ARG A 1 171 ? -12.869 -2.490 18.752 1.00 93.31 171 ARG A CA 1
ATOM 1290 C C . ARG A 1 171 ? -12.242 -3.785 18.229 1.00 93.31 171 ARG A C 1
ATOM 1292 O O . ARG A 1 171 ? -11.025 -3.849 18.098 1.00 93.31 171 ARG A O 1
ATOM 1299 N N . ARG A 1 172 ? -13.051 -4.814 17.957 1.00 95.75 172 ARG A N 1
ATOM 1300 C CA . ARG A 1 172 ? -12.558 -6.087 17.410 1.00 95.75 172 ARG A CA 1
ATOM 1301 C C . ARG A 1 172 ? -12.085 -5.912 15.974 1.00 95.75 172 ARG A C 1
ATOM 1303 O O . ARG A 1 172 ? -10.998 -6.376 15.676 1.00 95.75 172 ARG A O 1
ATOM 1310 N N . ALA A 1 173 ? -12.824 -5.172 15.146 1.00 96.81 173 ALA A N 1
ATOM 1311 C CA . ALA A 1 173 ? -12.443 -4.905 13.761 1.00 96.81 173 ALA A CA 1
ATOM 1312 C C . ALA A 1 173 ? -11.050 -4.254 13.661 1.00 96.81 173 ALA A C 1
ATOM 1314 O O . ALA A 1 173 ? -10.198 -4.745 12.927 1.00 96.81 173 ALA A O 1
ATOM 1315 N N . TRP A 1 174 ? -10.772 -3.222 14.470 1.00 97.19 174 TRP A N 1
ATOM 1316 C CA . TRP A 1 174 ? -9.437 -2.610 14.542 1.00 97.19 174 TRP A CA 1
ATOM 1317 C C . TRP A 1 174 ? -8.339 -3.612 14.920 1.00 97.19 174 TRP A C 1
ATOM 1319 O O . TRP A 1 174 ? -7.283 -3.646 14.294 1.00 97.19 174 TRP A O 1
ATOM 1329 N N . VAL A 1 175 ? -8.574 -4.422 15.958 1.00 97.38 175 VAL A N 1
ATOM 1330 C CA . VAL A 1 175 ? -7.582 -5.394 16.441 1.00 97.38 175 VAL A CA 1
ATOM 1331 C C . VAL A 1 175 ? -7.354 -6.502 15.417 1.00 97.38 175 VAL A C 1
ATOM 1333 O O . VAL A 1 175 ? -6.203 -6.833 15.158 1.00 97.38 175 VAL A O 1
ATOM 1336 N N . GLU A 1 176 ? -8.420 -7.064 14.849 1.00 97.31 176 GLU A N 1
ATOM 1337 C CA . GLU A 1 176 ? -8.367 -8.153 13.870 1.00 97.31 176 GLU A CA 1
ATOM 1338 C C . GLU A 1 176 ? -7.643 -7.706 12.595 1.00 97.31 176 GLU A C 1
ATOM 1340 O O . GLU A 1 176 ? -6.708 -8.383 12.177 1.00 97.31 176 GLU A O 1
ATOM 1345 N N . LEU A 1 177 ? -7.982 -6.541 12.030 1.00 97.94 177 LEU A N 1
ATOM 1346 C CA . LEU A 1 177 ? -7.349 -6.040 10.803 1.00 97.94 177 LEU A CA 1
ATOM 1347 C C . LEU A 1 177 ? -5.868 -5.704 11.001 1.00 97.94 177 LEU A C 1
ATOM 1349 O O . LEU A 1 177 ? -5.036 -6.108 10.189 1.00 97.94 177 LEU A O 1
ATOM 1353 N N . PHE A 1 178 ? -5.503 -5.031 12.097 1.00 98.12 178 PHE A N 1
ATOM 1354 C CA . PHE A 1 178 ? -4.094 -4.763 12.394 1.00 98.12 178 PHE A CA 1
ATOM 1355 C C . PHE A 1 178 ? -3.309 -6.039 12.715 1.00 98.12 178 PHE A C 1
ATOM 1357 O O . PHE A 1 178 ? -2.166 -6.176 12.282 1.00 98.12 178 PHE A O 1
ATOM 1364 N N . ALA A 1 179 ? -3.903 -6.984 13.450 1.00 98.00 179 ALA A N 1
ATOM 1365 C CA . ALA A 1 179 ? -3.248 -8.250 13.759 1.00 98.00 179 ALA A CA 1
ATOM 1366 C C . ALA A 1 179 ? -3.018 -9.080 12.492 1.00 98.00 179 ALA A C 1
ATOM 1368 O O . ALA A 1 179 ? -1.913 -9.578 12.294 1.00 98.00 179 ALA A O 1
ATOM 1369 N N . LEU A 1 180 ? -4.034 -9.180 11.630 1.00 98.06 180 LEU A N 1
ATOM 1370 C CA . LEU A 1 180 ? -3.955 -9.904 10.368 1.00 98.06 180 LEU A CA 1
ATOM 1371 C C . LEU A 1 180 ? -2.929 -9.268 9.428 1.00 98.06 180 LEU A C 1
ATOM 1373 O O . LEU A 1 180 ? -2.071 -9.978 8.920 1.00 98.06 180 LEU A O 1
ATOM 1377 N N . THR A 1 181 ? -2.955 -7.941 9.266 1.00 98.19 181 THR A N 1
ATOM 1378 C CA . THR A 1 181 ? -1.964 -7.213 8.455 1.00 98.19 181 THR A CA 1
ATOM 1379 C C . THR A 1 181 ? -0.550 -7.473 8.961 1.00 98.19 181 THR A C 1
ATOM 1381 O O . THR A 1 181 ? 0.325 -7.867 8.197 1.00 98.19 181 THR A O 1
ATOM 1384 N N . GLY A 1 182 ? -0.325 -7.299 10.267 1.00 97.88 182 GLY A N 1
ATOM 1385 C CA . GLY A 1 182 ? 0.996 -7.470 10.860 1.00 97.88 182 GLY A CA 1
ATOM 1386 C C . GLY A 1 182 ? 1.518 -8.903 10.761 1.00 97.88 182 GLY A C 1
ATOM 1387 O O . GLY A 1 182 ? 2.678 -9.110 10.414 1.00 97.88 182 GLY A O 1
ATOM 1388 N N . ALA A 1 183 ? 0.658 -9.894 11.015 1.00 97.88 183 ALA A N 1
ATOM 1389 C CA . ALA A 1 183 ? 1.007 -11.305 10.880 1.00 97.88 183 ALA A CA 1
ATOM 1390 C C . ALA A 1 183 ? 1.300 -11.678 9.421 1.00 97.88 183 ALA A C 1
ATOM 1392 O O . ALA A 1 183 ? 2.317 -12.312 9.151 1.00 97.88 183 ALA A O 1
ATOM 1393 N N . ALA A 1 184 ? 0.459 -11.236 8.483 1.00 97.19 184 ALA A N 1
ATOM 1394 C CA . ALA A 1 184 ? 0.636 -11.495 7.059 1.00 97.19 184 ALA A CA 1
ATOM 1395 C C . ALA A 1 184 ? 1.906 -10.831 6.506 1.00 97.19 184 ALA A C 1
ATOM 1397 O O . ALA A 1 184 ? 2.602 -11.450 5.708 1.00 97.19 184 ALA A O 1
ATOM 1398 N N . MET A 1 185 ? 2.246 -9.615 6.950 1.00 97.00 185 MET A N 1
ATOM 1399 C CA . MET A 1 185 ? 3.501 -8.954 6.582 1.00 97.00 185 MET A CA 1
ATOM 1400 C C . MET A 1 185 ? 4.721 -9.706 7.117 1.00 97.00 185 MET A C 1
ATOM 1402 O O . MET A 1 185 ? 5.660 -9.951 6.371 1.00 97.00 185 MET A O 1
ATOM 1406 N N . ILE A 1 186 ? 4.709 -10.113 8.388 1.00 95.75 186 ILE A N 1
ATOM 1407 C CA . ILE A 1 186 ? 5.824 -10.868 8.976 1.00 95.75 186 ILE A CA 1
ATOM 1408 C C . ILE A 1 186 ? 5.988 -12.230 8.300 1.00 95.75 186 ILE A C 1
ATOM 1410 O O . ILE A 1 186 ? 7.115 -12.675 8.124 1.00 95.75 186 ILE A O 1
ATOM 1414 N N . ALA A 1 187 ? 4.895 -12.877 7.895 1.00 94.62 187 ALA A N 1
ATOM 1415 C CA . ALA A 1 187 ? 4.928 -14.168 7.219 1.00 94.62 187 ALA A CA 1
ATOM 1416 C C . ALA A 1 187 ? 5.535 -14.117 5.797 1.00 94.62 187 ALA A C 1
ATOM 1418 O O . ALA A 1 187 ? 6.035 -15.140 5.333 1.00 94.62 187 ALA A O 1
ATOM 1419 N N . LEU A 1 188 ? 5.555 -12.954 5.128 1.00 91.69 188 LEU A N 1
ATOM 1420 C CA . LEU A 1 188 ? 6.096 -12.806 3.765 1.00 91.69 188 LEU A CA 1
ATOM 1421 C C . LEU A 1 188 ? 7.589 -13.196 3.666 1.00 91.69 188 LEU A C 1
ATOM 1423 O O . LEU A 1 188 ? 7.903 -14.095 2.887 1.00 91.69 188 LEU A O 1
ATOM 1427 N N . PRO A 1 189 ? 8.519 -12.627 4.463 1.00 87.50 189 PRO A N 1
ATOM 1428 C CA . PRO A 1 189 ? 9.926 -13.032 4.412 1.00 87.50 189 PRO A CA 1
ATOM 1429 C C . PRO A 1 189 ? 10.179 -14.505 4.758 1.00 87.50 189 PRO A C 1
ATOM 1431 O O . PRO A 1 189 ? 11.129 -15.096 4.245 1.00 87.50 189 PRO A O 1
ATOM 1434 N N . PHE A 1 190 ? 9.347 -15.112 5.615 1.00 86.00 190 PHE A N 1
ATOM 1435 C CA . PHE A 1 190 ? 9.447 -16.547 5.912 1.00 86.00 190 PHE A CA 1
ATOM 1436 C C . PHE A 1 190 ? 9.043 -17.394 4.706 1.00 86.00 190 PHE A C 1
ATOM 1438 O O . PHE A 1 190 ? 9.733 -18.357 4.384 1.00 86.00 190 PHE A O 1
ATOM 1445 N N . HIS A 1 191 ? 7.977 -17.005 4.003 1.00 87.00 191 HIS A N 1
ATOM 1446 C CA . HIS A 1 191 ? 7.596 -17.639 2.744 1.00 87.00 191 HIS A CA 1
ATOM 1447 C C . HIS A 1 191 ? 8.704 -17.519 1.686 1.00 87.00 191 HIS A C 1
ATOM 1449 O O . HIS A 1 191 ? 9.004 -18.486 0.985 1.00 87.00 191 HIS A O 1
ATOM 1455 N N . ASP A 1 192 ? 9.349 -16.354 1.590 1.00 83.19 192 ASP A N 1
ATOM 1456 C CA . ASP A 1 192 ? 10.443 -16.130 0.640 1.00 83.19 192 ASP A CA 1
ATOM 1457 C C . ASP A 1 192 ? 11.679 -16.985 0.976 1.00 83.19 192 ASP A C 1
ATOM 1459 O O . ASP A 1 192 ? 12.360 -17.471 0.069 1.00 83.19 192 ASP A O 1
ATOM 1463 N N . LEU A 1 193 ? 11.939 -17.241 2.266 1.00 75.56 193 LEU A N 1
ATOM 1464 C CA . LEU A 1 193 ? 13.005 -18.143 2.715 1.00 75.56 193 LEU A CA 1
ATOM 1465 C C . LEU A 1 193 ? 12.793 -19.586 2.249 1.00 75.56 193 LEU A C 1
ATOM 1467 O O . LEU A 1 193 ? 13.749 -20.223 1.813 1.00 75.56 193 LEU A O 1
ATOM 1471 N N . SER A 1 194 ? 11.555 -20.079 2.286 1.00 73.75 194 SER A N 1
ATOM 1472 C CA . SER A 1 194 ? 11.217 -21.442 1.857 1.00 73.75 194 SER A CA 1
ATOM 1473 C C . SER A 1 194 ? 11.261 -21.651 0.338 1.00 73.75 194 SER A C 1
ATOM 1475 O O . SER A 1 194 ? 11.365 -22.790 -0.100 1.00 73.75 194 SER A O 1
ATOM 1477 N N . ASN A 1 195 ? 11.218 -20.581 -0.464 1.00 70.00 195 ASN A N 1
ATOM 1478 C CA . ASN A 1 195 ? 11.160 -20.640 -1.934 1.00 70.00 195 ASN A CA 1
ATOM 1479 C C . ASN A 1 195 ? 12.452 -20.160 -2.624 1.00 70.00 195 ASN A C 1
ATOM 1481 O O . ASN A 1 195 ? 12.410 -19.666 -3.752 1.00 70.00 195 ASN A O 1
ATOM 1485 N N . SER A 1 196 ? 13.600 -20.251 -1.943 1.00 61.78 196 SER A N 1
ATOM 1486 C CA . SER A 1 196 ? 14.916 -19.867 -2.495 1.00 61.78 196 SER A CA 1
ATOM 1487 C C . SER A 1 196 ? 15.011 -18.398 -2.953 1.00 61.78 196 SER A C 1
ATOM 1489 O O . SER A 1 196 ? 15.783 -18.051 -3.846 1.00 61.78 196 SER A O 1
ATOM 1491 N N . ARG A 1 197 ? 14.203 -17.514 -2.350 1.00 60.19 197 ARG A N 1
ATOM 1492 C CA . ARG A 1 197 ? 14.213 -16.049 -2.546 1.00 60.19 197 ARG A CA 1
ATOM 1493 C C . ARG A 1 197 ? 14.396 -15.304 -1.216 1.00 60.19 197 ARG A C 1
ATOM 1495 O O . ARG A 1 197 ? 14.042 -14.136 -1.082 1.00 60.19 197 ARG A O 1
ATOM 1502 N N . GLY A 1 198 ? 14.918 -16.001 -0.208 1.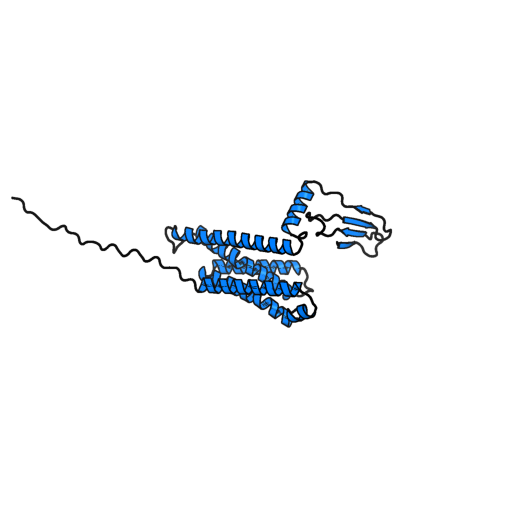00 59.31 198 GLY A N 1
ATOM 1503 C CA . GLY A 1 198 ? 14.940 -15.550 1.180 1.00 59.31 198 GLY A CA 1
ATOM 1504 C C . GLY A 1 198 ? 15.950 -14.453 1.490 1.00 59.31 198 GLY A C 1
ATOM 1505 O O . GLY A 1 198 ? 16.936 -14.262 0.777 1.00 59.31 198 GLY A O 1
ATOM 1506 N N . LEU A 1 199 ? 15.748 -13.800 2.640 1.00 60.06 199 LEU A N 1
ATOM 1507 C CA . LEU A 1 199 ? 16.658 -12.818 3.251 1.00 60.06 199 LEU A CA 1
ATOM 1508 C C . LEU A 1 199 ? 18.118 -13.300 3.315 1.00 60.06 199 LEU A C 1
ATOM 1510 O O . LEU A 1 199 ? 19.026 -12.561 2.946 1.00 60.06 199 LEU A O 1
ATOM 1514 N N . LEU A 1 200 ? 18.335 -14.543 3.758 1.00 60.16 200 LEU A N 1
ATOM 1515 C CA . LEU A 1 200 ? 19.668 -15.138 3.920 1.00 60.16 200 LEU A CA 1
ATOM 1516 C C . LEU A 1 200 ? 20.378 -15.351 2.578 1.00 60.16 200 LEU A C 1
ATOM 1518 O O . LEU A 1 200 ? 21.562 -15.058 2.451 1.00 60.16 200 LEU A O 1
ATOM 1522 N N . GLN A 1 201 ? 19.645 -15.807 1.563 1.00 62.44 201 GLN A N 1
ATOM 1523 C CA . GLN A 1 201 ? 20.198 -16.055 0.234 1.00 62.44 201 GLN A CA 1
ATOM 1524 C C . GLN A 1 201 ? 20.445 -14.748 -0.527 1.00 62.44 201 GLN A C 1
ATOM 1526 O O . GLN A 1 201 ? 21.488 -14.593 -1.152 1.00 62.44 201 GLN A O 1
ATOM 1531 N N . SER A 1 202 ? 19.542 -13.775 -0.389 1.00 60.81 202 SER A N 1
ATOM 1532 C CA . SER A 1 202 ? 19.709 -12.429 -0.952 1.00 60.81 202 SER A CA 1
ATOM 1533 C C . SER A 1 202 ? 20.918 -11.715 -0.345 1.00 60.81 202 SER A C 1
ATOM 1535 O O . SER A 1 202 ? 21.706 -11.115 -1.067 1.00 60.81 202 SER A O 1
ATOM 1537 N N . GLY A 1 203 ? 21.112 -11.836 0.975 1.00 62.66 203 GLY A N 1
ATOM 1538 C CA . GLY A 1 203 ? 22.302 -11.331 1.660 1.00 62.66 203 GLY A CA 1
ATOM 1539 C C . GLY A 1 203 ? 23.587 -12.015 1.187 1.00 62.66 203 GLY A C 1
ATOM 1540 O O . GLY A 1 203 ? 24.563 -11.329 0.899 1.00 62.66 203 GLY A O 1
ATOM 1541 N N . ALA A 1 204 ? 23.568 -13.343 1.026 1.00 62.25 204 ALA A N 1
ATOM 1542 C CA . ALA A 1 204 ? 24.702 -14.107 0.500 1.00 62.25 204 ALA A CA 1
ATOM 1543 C C . ALA A 1 204 ? 25.044 -13.753 -0.962 1.00 62.25 204 ALA A C 1
ATOM 1545 O O . ALA A 1 204 ? 26.208 -13.797 -1.347 1.00 62.25 204 ALA A O 1
ATOM 1546 N N . MET A 1 205 ? 24.047 -13.364 -1.761 1.00 70.56 205 MET A N 1
ATOM 1547 C CA . MET A 1 205 ? 24.211 -12.898 -3.144 1.00 70.56 205 MET A CA 1
ATOM 1548 C C . MET A 1 205 ? 24.511 -11.391 -3.253 1.00 70.56 205 MET A C 1
ATOM 1550 O O . MET A 1 205 ? 24.665 -10.880 -4.360 1.00 70.56 205 MET A O 1
ATOM 1554 N N . GLY A 1 206 ? 24.590 -10.662 -2.132 1.00 74.38 206 GLY A N 1
ATOM 1555 C CA . GLY A 1 206 ? 24.857 -9.221 -2.119 1.00 74.38 206 GLY A CA 1
ATOM 1556 C C . GLY A 1 206 ? 23.674 -8.332 -2.536 1.00 74.38 206 GLY A C 1
ATOM 1557 O O . GLY A 1 206 ? 23.857 -7.128 -2.719 1.00 74.38 206 GLY A O 1
ATOM 1558 N N . ASP A 1 207 ? 22.455 -8.871 -2.655 1.00 80.50 207 ASP A N 1
ATOM 1559 C CA . ASP A 1 207 ? 21.255 -8.096 -2.993 1.00 80.50 207 ASP A CA 1
ATOM 1560 C C . ASP A 1 207 ? 20.715 -7.340 -1.768 1.00 80.50 207 ASP A C 1
ATOM 1562 O O . ASP A 1 207 ? 19.741 -7.720 -1.106 1.00 80.50 207 ASP A O 1
ATOM 1566 N N . MET A 1 208 ? 21.369 -6.218 -1.463 1.00 80.56 208 MET A N 1
ATOM 1567 C CA . MET A 1 208 ? 21.000 -5.348 -0.345 1.00 80.56 208 MET A CA 1
ATOM 1568 C C . MET A 1 208 ? 19.603 -4.733 -0.494 1.00 80.56 208 MET A C 1
ATOM 1570 O O . MET A 1 208 ? 18.991 -4.362 0.510 1.00 80.56 208 MET A O 1
ATOM 1574 N N . ARG A 1 209 ? 19.061 -4.637 -1.718 1.00 79.88 209 ARG A N 1
ATOM 1575 C CA . ARG A 1 209 ? 17.721 -4.074 -1.951 1.00 79.88 209 ARG A CA 1
ATOM 1576 C C . ARG A 1 209 ? 16.646 -5.028 -1.454 1.00 79.88 209 ARG A C 1
ATOM 1578 O O . ARG A 1 209 ? 15.738 -4.606 -0.738 1.00 79.88 209 ARG A O 1
ATOM 1585 N N . MET A 1 210 ? 16.781 -6.311 -1.775 1.00 79.19 210 MET A N 1
ATOM 1586 C CA . MET A 1 210 ? 15.876 -7.354 -1.294 1.00 79.19 210 MET A CA 1
ATOM 1587 C C . MET A 1 210 ? 15.944 -7.501 0.234 1.00 79.19 210 MET A C 1
ATOM 1589 O O . MET A 1 210 ? 14.912 -7.649 0.895 1.00 79.19 210 MET A O 1
ATOM 1593 N N . VAL A 1 211 ? 17.140 -7.377 0.825 1.00 83.25 211 VAL A N 1
ATOM 1594 C CA . VAL A 1 211 ? 17.316 -7.358 2.289 1.00 83.25 211 VAL A CA 1
ATOM 1595 C C . VAL A 1 211 ? 16.598 -6.161 2.918 1.00 83.25 211 VAL A C 1
ATOM 1597 O O . VAL A 1 211 ? 15.783 -6.344 3.823 1.00 83.25 211 VAL A O 1
ATOM 1600 N N . ALA A 1 212 ? 16.840 -4.945 2.417 1.00 84.94 212 ALA A N 1
ATOM 1601 C CA . ALA A 1 212 ? 16.204 -3.731 2.927 1.00 84.94 212 ALA A CA 1
ATOM 1602 C C . ALA A 1 212 ? 14.670 -3.781 2.811 1.00 84.94 212 ALA A C 1
ATOM 1604 O O . ALA A 1 212 ? 13.963 -3.382 3.741 1.00 84.94 212 ALA A O 1
ATOM 1605 N N . MET A 1 213 ? 14.145 -4.322 1.706 1.00 85.19 213 MET A N 1
ATOM 1606 C CA . MET A 1 213 ? 12.706 -4.511 1.508 1.00 85.19 213 MET A CA 1
ATOM 1607 C C . MET A 1 213 ? 12.112 -5.455 2.558 1.00 85.19 213 MET A C 1
ATOM 1609 O O . MET A 1 213 ? 11.141 -5.096 3.224 1.00 85.19 213 MET A O 1
ATOM 1613 N N . ASN A 1 214 ? 12.711 -6.630 2.757 1.00 88.25 214 ASN A N 1
ATOM 1614 C CA . ASN A 1 214 ? 12.232 -7.595 3.745 1.00 88.25 214 ASN A CA 1
ATOM 1615 C C . ASN A 1 214 ? 12.311 -7.052 5.181 1.00 88.25 214 ASN A C 1
ATOM 1617 O O . ASN A 1 214 ? 11.366 -7.222 5.952 1.00 88.25 214 ASN A O 1
ATOM 1621 N N . LEU A 1 215 ? 13.387 -6.340 5.537 1.00 90.19 215 LEU A N 1
ATOM 1622 C CA . LEU A 1 215 ? 13.501 -5.671 6.839 1.00 90.19 215 LEU A CA 1
ATOM 1623 C C . LEU A 1 215 ? 12.409 -4.615 7.036 1.00 90.19 215 LEU A C 1
ATOM 1625 O O . LEU A 1 215 ? 11.808 -4.542 8.108 1.00 90.19 215 LEU A O 1
ATOM 1629 N N . THR A 1 216 ? 12.109 -3.837 5.995 1.00 90.94 216 THR A N 1
ATOM 1630 C CA . THR A 1 216 ? 11.040 -2.830 6.027 1.00 90.94 216 THR A CA 1
ATOM 1631 C C . THR A 1 216 ? 9.671 -3.486 6.223 1.00 90.94 216 THR A C 1
ATOM 1633 O O . THR A 1 216 ? 8.899 -3.039 7.072 1.00 90.94 216 THR A O 1
ATOM 1636 N N . ILE A 1 217 ? 9.381 -4.582 5.512 1.00 93.06 217 ILE A N 1
ATOM 1637 C CA . ILE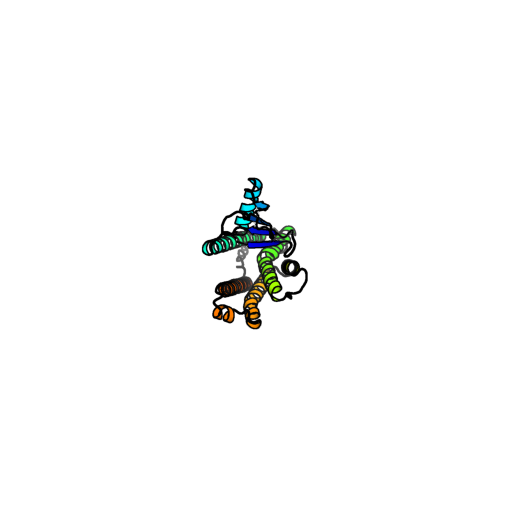 A 1 217 ? 8.136 -5.351 5.673 1.00 93.06 217 ILE A CA 1
ATOM 1638 C C . ILE A 1 217 ? 8.020 -5.904 7.101 1.00 93.06 217 ILE A C 1
ATOM 1640 O O . ILE A 1 217 ? 6.974 -5.747 7.732 1.00 93.06 217 ILE A O 1
ATOM 1644 N N . CYS A 1 218 ? 9.094 -6.478 7.652 1.00 94.56 218 CYS A N 1
ATOM 1645 C CA . CYS A 1 218 ? 9.129 -6.939 9.042 1.00 94.56 218 CYS A CA 1
ATOM 1646 C C . CYS A 1 218 ? 8.873 -5.803 10.040 1.00 94.56 218 CYS A C 1
ATOM 1648 O O . CYS A 1 218 ? 8.077 -5.964 10.967 1.00 94.56 218 CYS A O 1
ATOM 1650 N N . ALA A 1 219 ? 9.519 -4.648 9.856 1.00 95.75 219 ALA A N 1
ATOM 1651 C CA . ALA A 1 219 ? 9.359 -3.489 10.731 1.00 95.75 219 ALA A CA 1
ATOM 1652 C C . ALA A 1 219 ? 7.921 -2.940 10.703 1.00 95.75 219 ALA A C 1
ATOM 1654 O O . ALA A 1 219 ? 7.332 -2.666 11.756 1.00 95.75 219 ALA A O 1
ATOM 1655 N N . LEU A 1 220 ? 7.317 -2.835 9.514 1.00 95.81 220 LEU A N 1
ATOM 1656 C CA . LEU A 1 220 ? 5.913 -2.448 9.354 1.00 95.81 220 LEU A CA 1
ATOM 1657 C C . LEU A 1 220 ? 4.977 -3.486 9.982 1.00 95.81 220 LEU A C 1
ATOM 1659 O O . LEU A 1 220 ? 4.091 -3.123 10.757 1.00 95.81 220 LEU A O 1
ATOM 1663 N N . GLY A 1 221 ? 5.216 -4.776 9.739 1.00 97.38 221 GLY A N 1
ATOM 1664 C CA . GLY A 1 221 ? 4.424 -5.861 10.311 1.00 97.38 221 GLY A CA 1
ATOM 1665 C C . GLY A 1 221 ? 4.455 -5.871 11.843 1.00 97.38 221 GLY A C 1
ATOM 1666 O O . GLY A 1 221 ? 3.409 -5.928 12.495 1.00 97.38 221 GLY A O 1
ATOM 1667 N N . ALA A 1 222 ? 5.640 -5.705 12.439 1.00 97.75 222 ALA A N 1
ATOM 1668 C CA . ALA A 1 222 ? 5.802 -5.558 13.883 1.00 97.75 222 ALA A CA 1
ATOM 1669 C C . ALA A 1 222 ? 5.052 -4.328 14.415 1.00 97.75 222 ALA A C 1
ATOM 1671 O O . ALA A 1 222 ? 4.387 -4.406 15.452 1.00 97.75 222 ALA A O 1
ATOM 1672 N N . THR A 1 223 ? 5.097 -3.212 13.685 1.00 96.94 223 THR A N 1
ATOM 1673 C CA . THR A 1 223 ? 4.360 -1.990 14.027 1.00 96.94 223 THR A CA 1
ATOM 1674 C C . THR A 1 223 ? 2.850 -2.232 14.051 1.00 96.94 223 THR A C 1
ATOM 1676 O O . THR A 1 223 ? 2.200 -1.892 15.043 1.00 96.94 223 THR A O 1
ATOM 1679 N N . PHE A 1 224 ? 2.286 -2.904 13.044 1.00 97.81 224 PHE A N 1
ATOM 1680 C CA . PHE A 1 224 ? 0.864 -3.264 13.024 1.00 97.81 224 PHE A CA 1
ATOM 1681 C C . PHE A 1 224 ? 0.474 -4.209 14.169 1.00 97.81 224 PHE A C 1
ATOM 1683 O O . PHE A 1 224 ? -0.537 -3.981 14.840 1.00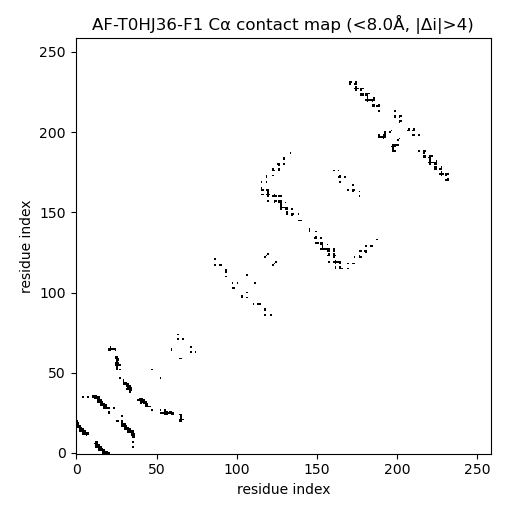 97.81 224 PHE A O 1
ATOM 1690 N N . LEU A 1 225 ? 1.301 -5.208 14.493 1.00 97.94 225 LEU A N 1
ATOM 1691 C CA . LEU A 1 225 ? 1.065 -6.064 15.663 1.00 97.94 225 LEU A CA 1
ATOM 1692 C C . LEU A 1 225 ? 1.116 -5.278 16.982 1.00 97.94 225 LEU A C 1
ATOM 1694 O O . LEU A 1 225 ? 0.322 -5.535 17.894 1.00 97.94 225 LEU A O 1
ATOM 1698 N N . MET A 1 226 ? 2.026 -4.308 17.108 1.00 97.56 226 MET A N 1
ATOM 1699 C CA . MET A 1 226 ? 2.077 -3.413 18.266 1.00 97.56 226 MET A CA 1
ATOM 1700 C C . MET A 1 226 ? 0.819 -2.546 18.362 1.00 97.56 226 MET A C 1
ATOM 1702 O O . MET A 1 226 ? 0.266 -2.418 19.457 1.00 97.56 226 MET A O 1
ATOM 1706 N N . MET A 1 227 ? 0.326 -2.003 17.244 1.00 96.31 227 MET A N 1
ATOM 1707 C CA . MET A 1 227 ? -0.940 -1.263 17.201 1.00 96.31 227 MET A CA 1
ATOM 1708 C C . MET A 1 227 ? -2.113 -2.150 17.636 1.00 96.31 227 MET A C 1
ATOM 1710 O O . MET A 1 227 ? -2.856 -1.768 18.541 1.00 96.31 227 MET A O 1
ATOM 1714 N N . ALA A 1 228 ? -2.224 -3.371 17.101 1.00 97.06 228 ALA A N 1
ATOM 1715 C CA . ALA A 1 228 ? -3.253 -4.335 17.495 1.00 97.06 228 ALA A CA 1
ATOM 1716 C C . ALA A 1 228 ? -3.220 -4.624 19.006 1.00 97.06 228 ALA A C 1
ATOM 1718 O O . ALA A 1 228 ? -4.252 -4.600 19.684 1.00 97.06 228 ALA A O 1
ATOM 1719 N N . ARG A 1 229 ? -2.022 -4.840 19.571 1.00 96.62 229 ARG A N 1
ATOM 1720 C CA . ARG A 1 229 ? -1.832 -5.052 21.016 1.00 96.62 229 ARG A CA 1
ATOM 1721 C C . ARG A 1 229 ? -2.219 -3.821 21.835 1.00 96.62 229 ARG A C 1
ATOM 1723 O O . ARG A 1 229 ? -2.893 -3.985 22.853 1.00 96.62 229 ARG A O 1
ATOM 1730 N N . LYS A 1 230 ? -1.829 -2.613 21.412 1.00 94.56 230 LYS A N 1
ATOM 1731 C CA . LYS A 1 230 ? -2.184 -1.359 22.099 1.00 94.56 230 LYS A CA 1
ATOM 1732 C C . LYS A 1 230 ? -3.696 -1.129 22.095 1.00 94.56 230 LYS A C 1
ATOM 1734 O O . LYS A 1 230 ? -4.259 -0.904 23.161 1.00 94.56 230 LYS A O 1
ATOM 1739 N N . VAL A 1 231 ? -4.369 -1.284 20.954 1.00 93.94 231 VAL A N 1
ATOM 1740 C CA . VAL A 1 231 ? -5.836 -1.140 20.852 1.00 93.94 231 VAL A CA 1
ATOM 1741 C C . VAL A 1 231 ? -6.559 -2.191 21.704 1.00 93.94 231 VAL A C 1
ATOM 1743 O O . VAL A 1 231 ? -7.522 -1.876 22.406 1.00 93.94 231 VAL A O 1
ATOM 1746 N N . ARG A 1 232 ? -6.065 -3.436 21.722 1.00 93.69 232 ARG A N 1
ATOM 1747 C CA . ARG A 1 232 ? -6.632 -4.517 22.545 1.00 93.69 232 ARG A CA 1
ATOM 1748 C C . ARG A 1 232 ? -6.443 -4.303 24.047 1.00 93.69 232 ARG A C 1
ATOM 1750 O O . ARG A 1 232 ? -7.273 -4.763 24.828 1.00 93.69 232 ARG A O 1
ATOM 1757 N N . ARG A 1 233 ? -5.355 -3.656 24.468 1.00 92.06 233 ARG A N 1
ATOM 1758 C CA . ARG A 1 233 ? -5.077 -3.364 25.886 1.00 92.06 233 ARG A CA 1
ATOM 1759 C C . ARG A 1 233 ? -5.670 -2.040 26.352 1.00 92.06 233 ARG A C 1
ATOM 1761 O O . ARG A 1 233 ? -5.827 -1.854 27.551 1.00 92.06 233 ARG A O 1
ATOM 1768 N N . TYR A 1 234 ? -6.023 -1.145 25.431 1.00 88.75 234 TYR A N 1
ATOM 1769 C CA . TYR A 1 234 ? -6.631 0.130 25.776 1.00 88.75 234 TYR A CA 1
ATOM 1770 C C . TYR A 1 234 ? -7.958 -0.091 26.509 1.00 88.75 234 TYR A C 1
ATOM 1772 O O . TYR A 1 234 ? -8.881 -0.720 25.975 1.00 88.75 234 TYR A O 1
ATOM 1780 N N . GLN A 1 235 ? -8.023 0.422 27.736 1.00 74.94 235 GLN A N 1
ATOM 1781 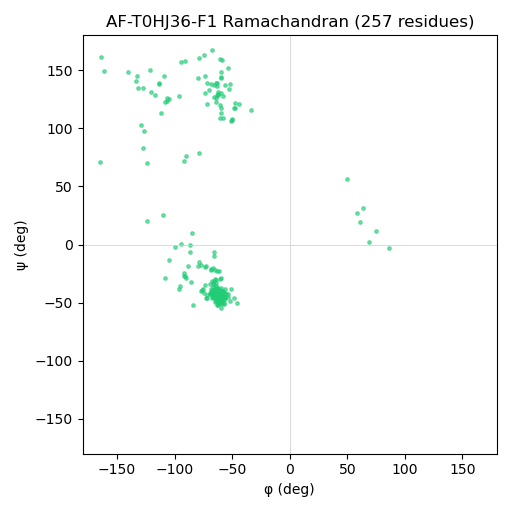C CA . GLN A 1 235 ? -9.227 0.525 28.546 1.00 74.94 235 GLN A CA 1
ATOM 1782 C C . GLN A 1 235 ? -9.634 2.003 28.572 1.00 74.94 235 GLN A C 1
ATOM 1784 O O . GLN A 1 235 ? -8.811 2.841 28.954 1.00 74.94 235 GLN A O 1
ATOM 1789 N N . PRO A 1 236 ? -10.862 2.353 28.152 1.00 70.31 236 PRO A N 1
ATOM 1790 C CA . PRO A 1 236 ? -11.340 3.722 28.255 1.00 70.31 236 PRO A CA 1
ATOM 1791 C C . PRO A 1 236 ? -11.292 4.153 29.720 1.00 70.31 236 PRO A C 1
ATOM 1793 O O . PRO A 1 236 ? -11.831 3.460 30.586 1.00 70.31 236 PRO A O 1
ATOM 1796 N N . ARG A 1 237 ? -10.656 5.291 30.013 1.00 64.38 237 ARG A N 1
ATOM 1797 C CA . ARG A 1 237 ? -10.751 5.903 31.343 1.00 64.38 237 ARG A CA 1
ATOM 1798 C C . ARG A 1 237 ? -12.226 6.223 31.582 1.00 64.38 237 ARG A C 1
ATOM 1800 O O . ARG A 1 237 ? -12.763 7.124 30.941 1.00 64.38 237 ARG A O 1
ATOM 1807 N N . GLN A 1 238 ? -12.884 5.481 32.472 1.00 54.94 238 GLN A N 1
ATOM 1808 C CA . GLN A 1 238 ? -14.235 5.826 32.902 1.00 54.94 238 GLN A CA 1
ATOM 1809 C C . GLN A 1 238 ? -14.174 7.221 33.531 1.00 54.94 238 GLN A C 1
ATOM 1811 O O . GLN A 1 238 ? -13.474 7.427 34.526 1.00 54.94 238 GLN A O 1
ATOM 1816 N N . LYS A 1 239 ? -14.870 8.202 32.939 1.00 52.06 239 LYS A N 1
ATOM 1817 C CA . LYS A 1 239 ? -15.128 9.469 33.628 1.00 52.06 239 LYS A CA 1
ATOM 1818 C C . LYS A 1 239 ? -15.904 9.099 34.885 1.00 52.06 239 LYS A C 1
ATOM 1820 O O . LYS A 1 239 ? -17.007 8.569 34.796 1.00 52.06 239 LYS A O 1
ATOM 1825 N N . ARG A 1 240 ? -15.276 9.312 36.043 1.00 42.91 240 ARG A N 1
ATOM 1826 C CA . ARG A 1 240 ? -15.873 9.137 37.366 1.00 42.91 240 ARG A CA 1
ATOM 1827 C C . ARG A 1 240 ? -17.191 9.907 37.335 1.00 42.91 240 ARG A C 1
ATOM 1829 O O . ARG A 1 240 ? -17.159 11.133 37.255 1.00 42.91 240 ARG A O 1
ATOM 1836 N N . SER A 1 241 ? -18.316 9.188 37.283 1.00 47.31 241 SER A N 1
ATOM 1837 C CA . SER A 1 241 ? -19.647 9.791 37.335 1.00 47.31 241 SER A CA 1
ATOM 1838 C C . SER A 1 241 ? -19.621 10.778 38.485 1.00 47.31 241 SER A C 1
ATOM 1840 O O . SER A 1 241 ? -19.272 10.385 39.603 1.00 47.31 241 SER A O 1
ATOM 1842 N N . ALA A 1 242 ? -19.908 12.050 38.201 1.00 49.56 242 ALA A N 1
ATOM 1843 C CA . ALA A 1 242 ? -20.094 13.038 39.244 1.00 49.56 242 ALA A CA 1
ATOM 1844 C C . ALA A 1 242 ? -21.040 12.404 40.264 1.00 49.56 242 ALA A C 1
ATOM 1846 O O . ALA A 1 242 ? -22.130 11.934 39.926 1.00 49.56 242 ALA A O 1
ATOM 1847 N N . ARG A 1 243 ? -20.509 12.235 41.474 1.00 46.28 243 ARG A N 1
ATOM 1848 C CA . ARG A 1 243 ? -21.192 11.692 42.637 1.00 46.28 243 ARG A CA 1
ATOM 1849 C C . ARG A 1 243 ? -22.565 12.352 42.673 1.00 46.28 243 ARG A C 1
ATOM 1851 O O . ARG A 1 243 ? -22.614 13.580 42.685 1.00 46.28 243 ARG A O 1
ATOM 1858 N N . LYS A 1 244 ? -23.631 11.540 42.613 1.00 45.91 244 LYS A N 1
ATOM 1859 C CA . LYS A 1 244 ? -25.018 11.965 42.844 1.00 45.91 244 LYS A CA 1
ATOM 1860 C C . LYS A 1 244 ? -24.988 13.064 43.900 1.00 45.91 244 LYS A C 1
ATOM 1862 O O . LYS A 1 244 ? -24.535 12.807 45.017 1.00 45.91 244 LYS A O 1
ATOM 1867 N N . VAL A 1 245 ? -25.390 14.271 43.508 1.00 50.62 245 VAL A N 1
ATOM 1868 C CA . VAL A 1 245 ? -25.701 15.347 44.442 1.00 50.62 245 VAL A CA 1
ATOM 1869 C C . VAL A 1 245 ? -26.609 14.713 45.484 1.00 50.62 245 VAL A C 1
ATOM 1871 O O . VAL A 1 245 ? -27.645 14.148 45.132 1.00 50.62 245 VAL A O 1
ATOM 1874 N N . ALA A 1 246 ? -26.150 14.684 46.732 1.00 49.84 246 ALA A N 1
ATOM 1875 C CA . ALA A 1 246 ? -26.983 14.265 47.837 1.00 49.84 246 ALA A CA 1
ATOM 1876 C C . ALA A 1 246 ? -28.189 15.205 47.832 1.00 49.84 246 ALA A C 1
ATOM 1878 O O . ALA A 1 246 ? -28.049 16.400 48.075 1.00 49.84 246 ALA A O 1
ATOM 1879 N N . THR A 1 247 ? -29.349 14.673 47.462 1.00 49.19 247 THR A N 1
ATOM 1880 C CA . THR A 1 247 ? -30.646 15.281 47.732 1.00 49.19 247 THR A CA 1
ATOM 1881 C C . THR A 1 247 ? -30.683 15.606 49.219 1.00 49.19 247 THR A C 1
ATOM 1883 O O . THR A 1 247 ? -30.755 14.696 50.045 1.00 49.19 247 THR A O 1
ATOM 1886 N N . LEU A 1 248 ? -30.559 16.890 49.556 1.00 54.84 248 LEU A N 1
ATOM 1887 C CA . LEU A 1 248 ? -30.878 17.388 50.887 1.00 54.84 248 LEU A CA 1
ATOM 1888 C C . LEU A 1 248 ? -32.360 17.065 51.145 1.00 54.84 248 LEU A C 1
ATOM 1890 O O . LEU A 1 248 ? -33.183 17.329 50.262 1.00 54.84 248 LEU A O 1
ATOM 1894 N N . PRO A 1 249 ? -32.720 16.463 52.291 1.00 47.66 249 PRO A N 1
ATOM 1895 C CA . PRO A 1 249 ? -34.114 16.238 52.621 1.00 47.66 249 PRO A CA 1
ATOM 1896 C C . PRO A 1 249 ? -34.834 17.579 52.763 1.00 47.66 249 PRO A C 1
ATOM 1898 O O . PRO A 1 249 ? -34.323 18.524 53.361 1.00 47.66 249 PRO A O 1
ATOM 1901 N N . ASN A 1 250 ? -36.028 17.617 52.188 1.00 50.47 250 ASN A N 1
ATOM 1902 C CA . ASN A 1 250 ? -36.989 18.706 52.222 1.00 50.47 250 ASN A CA 1
ATOM 1903 C C . ASN A 1 250 ? -37.222 19.187 53.670 1.00 50.47 250 ASN A C 1
ATOM 1905 O O . ASN A 1 250 ? -37.865 18.492 54.454 1.00 50.47 250 ASN A O 1
ATOM 1909 N N . ALA A 1 251 ? -36.719 20.369 54.030 1.00 51.94 251 ALA A N 1
ATOM 1910 C CA . ALA A 1 251 ? -37.078 21.053 55.272 1.00 51.94 251 ALA A CA 1
ATOM 1911 C C . ALA A 1 251 ? -38.262 21.993 54.999 1.00 51.94 251 ALA A C 1
ATOM 1913 O O . ALA A 1 251 ? -38.118 23.209 54.939 1.00 51.94 251 ALA A O 1
ATOM 1914 N N . GLN A 1 252 ? -39.439 21.408 54.783 1.00 54.62 252 GLN A N 1
ATOM 1915 C CA . GLN A 1 252 ? -40.722 22.110 54.837 1.00 54.62 252 GLN A CA 1
ATOM 1916 C C . GLN A 1 252 ? -41.638 21.346 55.789 1.00 54.62 252 GLN A C 1
ATOM 1918 O O . GLN A 1 252 ? -42.419 20.498 55.371 1.00 54.62 252 GLN A O 1
ATOM 1923 N N . ALA A 1 253 ? -41.482 21.624 57.081 1.00 54.81 253 ALA A N 1
ATOM 1924 C CA . ALA A 1 253 ? -42.462 21.327 58.121 1.00 54.81 253 ALA A CA 1
ATOM 1925 C C . ALA A 1 253 ? -42.102 22.121 59.386 1.00 54.81 253 ALA A C 1
ATOM 1927 O O . ALA A 1 253 ? -41.633 21.560 60.371 1.00 54.81 253 ALA A O 1
ATOM 1928 N N . ILE A 1 254 ? -42.291 23.440 59.350 1.00 50.03 254 ILE A N 1
ATOM 1929 C CA . ILE A 1 254 ? -42.554 24.209 60.570 1.00 50.03 254 ILE A CA 1
ATOM 1930 C C . ILE A 1 254 ? -43.841 24.975 60.286 1.00 50.03 254 ILE A C 1
ATOM 1932 O O . ILE A 1 254 ? -43.855 25.956 59.549 1.00 50.03 254 ILE A O 1
ATOM 1936 N N . LEU A 1 255 ? -44.936 24.399 60.774 1.00 51.22 255 LEU A N 1
ATOM 1937 C CA . LEU A 1 255 ? -46.242 25.028 60.882 1.00 51.22 255 LEU A CA 1
ATOM 1938 C C . LEU A 1 255 ? -46.146 26.069 62.005 1.00 51.22 255 LEU A C 1
ATOM 1940 O O . LEU A 1 255 ? -45.850 25.689 63.136 1.00 51.22 255 LEU A O 1
ATOM 1944 N N . GLU A 1 256 ? -46.410 27.340 61.715 1.00 48.38 256 GLU A N 1
ATOM 1945 C CA . GLU A 1 256 ? -46.858 28.289 62.740 1.00 48.38 256 GLU A CA 1
ATOM 1946 C C . GLU A 1 256 ? -48.391 28.366 62.689 1.00 48.38 256 GLU A C 1
ATOM 1948 O O . GLU A 1 256 ? -48.946 28.558 61.601 1.00 48.38 256 GLU A O 1
ATOM 1953 N N . PRO A 1 257 ? -49.098 28.187 63.819 1.00 50.16 257 PRO A N 1
ATOM 1954 C CA . PRO A 1 257 ? -50.507 28.524 63.916 1.00 50.16 257 PRO A CA 1
ATOM 1955 C C . PRO A 1 257 ? -50.674 30.033 64.121 1.00 50.16 257 PRO A C 1
ATOM 1957 O O . PRO A 1 257 ? -49.889 30.676 64.813 1.00 50.16 257 PRO A O 1
ATOM 1960 N N . ALA A 1 258 ? -51.721 30.570 63.503 1.00 44.88 258 ALA A N 1
ATOM 1961 C CA . ALA A 1 258 ? -52.173 31.935 63.693 1.00 44.88 258 ALA A CA 1
ATOM 1962 C C . ALA A 1 258 ? -52.693 32.150 65.123 1.00 44.88 258 ALA A C 1
ATOM 1964 O O . ALA A 1 258 ? -53.610 31.445 65.546 1.00 44.88 258 ALA A O 1
ATOM 1965 N N . GLU A 1 259 ? -52.154 33.169 65.789 1.00 42.81 259 GLU A N 1
ATOM 1966 C CA . GLU A 1 259 ? -52.859 34.034 66.742 1.00 42.81 259 GLU A CA 1
ATOM 1967 C C . GLU A 1 259 ? -52.568 35.495 66.382 1.00 42.81 259 GLU A C 1
ATOM 1969 O O . GLU A 1 259 ? -51.396 35.803 66.060 1.00 42.81 259 GLU A O 1
#

InterPro domains:
  IPR005625 PepSY-associated TM protein [PF03929] (44-96)
  IPR005625 PepSY-associated TM protein [PTHR34219] (4-191)

pLDDT: mean 86.59, std 13.98, range [42.81, 98.44]

Sequence (259 aa):
GTVRVAEPGDAAARVTISASQASGISARAPSISYSGTTGRMIWQSHGADGAAEAAGVMIGLHAGRYAPDLLRWLYFLSGMGGTVMVASGLVLWTVKRREKLPDPDRPHFGFRLVERLNIGFIAGLPLAMTGYLWANRLLPTDIEGRAEWEIHAMFLAWGAALLVGFLRPVRRAWVELFALTGAAMIALPFHDLSNSRGLLQSGAMGDMRMVAMNLTICALGATFLMMARKVRRYQPRQKRSARKVATLPNAQAILEPAE